Protein AF-A0A8H7SB96-F1 (afdb_monomer_lite)

pLDDT: mean 71.41, std 14.98, range [39.47, 93.25]

Sequence (191 aa):
MQREDISLKFHHYRFLCIKNSRTTTFTIEDHFNELLSMSGILVLQKRYDYQSLPINIFSPTLLQAMRSNVISKYRRDTFNFQISSRLKTIIQQYIDEEMEETRAKIELLTLSEEATEDERGVINAIVALLSYIYDCDMKPLSEAHLAASYIHLFVHGFLSSKMPAKVAHCSNIVVDENHDSNNRLDYKVDI

Foldseek 3Di:
DPPDPPVVLLVVLLVVLVVVVVVDPDFCVPCVLSLCSVVVCNLQDDDPDPPPDPCVRPNSVRSVVSNCVVVVVDDPPPFDPVLVVQLVVLVVCVVVVVDDLVRSLVSLCVSLVVDDLQVVLVSQLVNLCSVVPPVPVDDGDDPVCCCPNRVLSNVQSNVCSVPVPWGKDQDPDDDDDDPDDPDPPSIDTHD

Radius of gyration: 18.92 Å; chains: 1; bounding box: 49×42×48 Å

Secondary structure (DSSP, 8-state):
-----HHHHHHHHHHHHHHHHTTS---HHHHHHHHHHHTT-TTT---S--TTS-TTTS-HHHHHHHHHHHHHTS-SSSS-HHHHHHHHHHHHHHHTTSS-HHHHHHHHHHHHHSS-HHHHHHHHHHHHHHTTSSTTS-----HHHHIIIIIHHHHHHHHHTT-TTSEEE---S-----S--SS--S-EEE-

Organism: NCBI:txid1195481

Structure (mmCIF, N/CA/C/O backbone):
data_AF-A0A8H7SB96-F1
#
_entry.id   AF-A0A8H7SB96-F1
#
loop_
_atom_site.group_PDB
_atom_site.id
_atom_site.type_symbol
_atom_site.label_atom_id
_atom_site.label_alt_id
_atom_site.label_comp_id
_atom_site.label_asym_id
_atom_site.label_entity_id
_atom_site.label_seq_id
_atom_site.pdbx_PDB_ins_code
_atom_site.Cartn_x
_atom_site.Cartn_y
_atom_site.Cartn_z
_atom_site.occupancy
_atom_site.B_iso_or_equiv
_atom_site.auth_seq_id
_atom_site.auth_comp_id
_atom_site.auth_asym_id
_atom_site.auth_atom_id
_atom_site.pdbx_PDB_model_num
ATOM 1 N N . MET A 1 1 ? 30.418 -18.933 -12.462 1.00 39.47 1 MET A N 1
ATOM 2 C CA . MET A 1 1 ? 29.138 -18.219 -12.667 1.00 39.47 1 MET A CA 1
ATOM 3 C C . MET A 1 1 ? 29.393 -16.739 -12.457 1.00 39.47 1 MET A C 1
ATOM 5 O O . MET A 1 1 ? 29.755 -16.367 -11.348 1.00 39.47 1 MET A O 1
ATOM 9 N N . GLN A 1 2 ? 29.299 -15.915 -13.504 1.00 43.72 2 GLN A N 1
ATOM 10 C CA . GLN A 1 2 ? 29.330 -14.457 -13.341 1.00 43.72 2 GLN A CA 1
ATOM 11 C C . GLN A 1 2 ? 28.167 -14.053 -12.425 1.00 43.72 2 GLN A C 1
ATOM 13 O O . GLN A 1 2 ? 27.046 -14.520 -12.619 1.00 43.72 2 GLN A O 1
ATOM 18 N N . ARG A 1 3 ? 28.438 -13.241 -11.395 1.00 55.34 3 ARG A N 1
ATOM 19 C CA . ARG A 1 3 ? 27.382 -12.581 -10.617 1.00 55.34 3 ARG A CA 1
ATOM 20 C C . ARG A 1 3 ? 26.655 -11.651 -11.585 1.00 55.34 3 ARG A C 1
ATOM 22 O O . ARG A 1 3 ? 27.196 -10.603 -11.917 1.00 55.34 3 ARG A O 1
ATOM 29 N N . GLU A 1 4 ? 25.478 -12.042 -12.068 1.00 63.69 4 GLU A N 1
ATOM 30 C CA . GLU A 1 4 ? 24.580 -11.079 -12.703 1.00 63.69 4 GLU A CA 1
ATOM 31 C C . GLU A 1 4 ? 24.294 -9.976 -11.678 1.00 63.69 4 GLU A C 1
ATOM 33 O O . GLU A 1 4 ? 23.826 -10.255 -10.570 1.00 63.69 4 GLU A O 1
ATOM 38 N N . ASP A 1 5 ? 24.600 -8.727 -12.032 1.00 73.50 5 ASP A N 1
ATOM 39 C CA . ASP A 1 5 ? 24.184 -7.580 -11.238 1.00 73.50 5 ASP A CA 1
ATOM 40 C C . ASP A 1 5 ? 22.677 -7.379 -11.429 1.00 73.50 5 ASP A C 1
ATOM 42 O O . ASP A 1 5 ? 22.189 -6.746 -12.367 1.00 73.50 5 ASP A O 1
ATOM 46 N N . ILE A 1 6 ? 21.937 -7.998 -10.518 1.00 72.69 6 ILE A N 1
ATOM 47 C CA . ILE A 1 6 ? 20.483 -7.957 -10.425 1.00 72.69 6 ILE A CA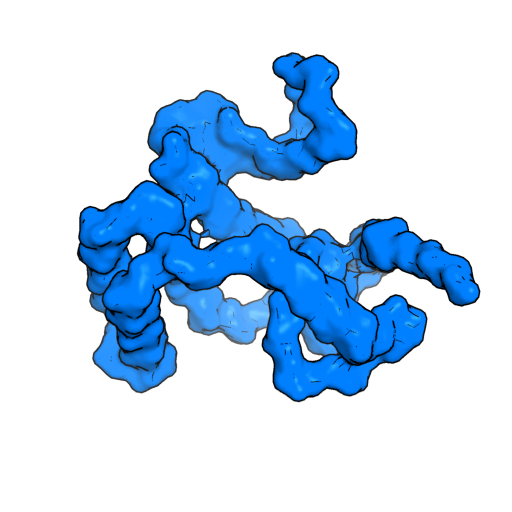 1
ATOM 48 C C . ILE A 1 6 ? 19.959 -6.517 -10.336 1.00 72.69 6 ILE A C 1
ATOM 50 O O . ILE A 1 6 ? 18.919 -6.210 -10.923 1.00 72.69 6 ILE A O 1
ATOM 54 N N . SER A 1 7 ? 20.679 -5.640 -9.630 1.00 74.56 7 SER A N 1
ATOM 55 C CA . SER A 1 7 ? 20.297 -4.237 -9.477 1.00 74.56 7 SER A CA 1
ATOM 56 C C . SER A 1 7 ? 20.382 -3.527 -10.823 1.00 74.56 7 SER A C 1
ATOM 58 O O . SER A 1 7 ? 19.412 -2.920 -11.279 1.00 74.56 7 SER A O 1
ATOM 60 N N . LEU A 1 8 ? 21.507 -3.699 -11.522 1.00 78.69 8 LEU A N 1
ATOM 61 C CA . LEU A 1 8 ? 21.713 -3.142 -12.856 1.00 78.69 8 LEU A CA 1
ATOM 62 C C . LEU A 1 8 ? 20.655 -3.640 -13.852 1.00 78.69 8 LEU A C 1
ATOM 64 O O . LEU A 1 8 ? 20.100 -2.846 -14.610 1.00 78.69 8 LEU A O 1
ATOM 68 N N . LYS A 1 9 ? 20.323 -4.937 -13.814 1.00 76.50 9 LYS A N 1
ATOM 69 C CA . LYS A 1 9 ? 19.291 -5.549 -14.667 1.00 76.50 9 LYS A CA 1
ATOM 70 C C . LYS A 1 9 ? 17.906 -4.942 -14.414 1.00 76.50 9 LYS A C 1
ATOM 72 O O . LYS A 1 9 ? 17.198 -4.618 -15.366 1.00 76.50 9 LYS A O 1
ATOM 77 N N . PHE A 1 10 ? 17.542 -4.729 -13.148 1.00 79.81 10 PHE A N 1
ATOM 78 C CA . PHE A 1 10 ? 16.295 -4.056 -12.771 1.00 79.81 10 PHE A CA 1
ATOM 79 C C . PHE A 1 10 ? 16.251 -2.601 -13.228 1.00 79.81 10 PHE A C 1
ATOM 81 O O . PHE A 1 10 ? 15.280 -2.193 -13.865 1.00 79.81 10 PHE A O 1
ATOM 88 N N . HIS A 1 11 ? 17.304 -1.827 -12.970 1.00 81.81 11 HIS A N 1
ATOM 89 C CA . HIS A 1 11 ? 17.356 -0.426 -13.381 1.00 81.81 11 HIS A CA 1
ATOM 90 C C . HIS A 1 11 ? 17.343 -0.262 -14.903 1.00 81.81 11 HIS A C 1
ATOM 92 O O . HIS A 1 11 ? 16.682 0.645 -15.408 1.00 81.81 11 HIS A O 1
ATOM 98 N N . HIS A 1 12 ? 18.002 -1.162 -15.635 1.00 83.38 12 HIS A N 1
ATOM 99 C CA . HIS A 1 12 ? 17.959 -1.180 -17.092 1.00 83.38 12 HIS A CA 1
ATOM 100 C C . HIS A 1 12 ? 16.547 -1.468 -17.614 1.00 83.38 12 HIS A C 1
ATOM 102 O O . HIS A 1 12 ? 16.040 -0.730 -18.457 1.00 83.38 12 HIS A O 1
ATOM 108 N N . TYR A 1 13 ? 15.877 -2.490 -17.072 1.00 83.31 13 TYR A N 1
ATOM 109 C CA . TYR A 1 13 ? 14.502 -2.806 -17.455 1.00 83.31 13 TYR A CA 1
ATOM 110 C C . TYR A 1 13 ? 13.535 -1.658 -17.139 1.00 83.31 13 TYR A C 1
ATOM 112 O O . TYR A 1 13 ? 12.768 -1.238 -18.005 1.00 83.31 13 TYR A O 1
ATOM 120 N N . ARG A 1 14 ? 13.635 -1.075 -15.939 1.00 84.62 14 ARG A N 1
ATOM 121 C CA . ARG A 1 14 ? 12.841 0.093 -15.541 1.00 84.62 14 ARG A CA 1
ATOM 122 C C . ARG A 1 14 ? 13.047 1.266 -16.499 1.00 84.62 14 ARG A C 1
ATOM 124 O O . ARG A 1 14 ? 12.079 1.892 -16.916 1.00 84.62 14 ARG A O 1
ATOM 131 N N . PHE A 1 15 ? 14.294 1.549 -16.876 1.00 84.75 15 PHE A N 1
ATOM 132 C CA . PHE A 1 15 ? 14.613 2.609 -17.832 1.00 84.75 15 PHE A CA 1
ATOM 133 C C . PHE A 1 15 ? 13.965 2.370 -19.203 1.00 84.75 15 PHE A C 1
ATOM 135 O O . PHE A 1 15 ? 13.411 3.302 -19.786 1.00 84.75 15 PHE A O 1
ATOM 142 N N . LEU A 1 16 ? 13.989 1.130 -19.705 1.00 85.62 16 LEU A N 1
ATOM 143 C CA . LEU A 1 16 ? 13.322 0.772 -20.960 1.00 85.62 16 LEU A CA 1
ATOM 144 C C . LEU A 1 16 ? 11.805 0.978 -20.875 1.00 85.62 16 LEU A C 1
ATOM 146 O O . LEU A 1 16 ? 11.229 1.557 -21.793 1.00 85.62 16 LEU A O 1
ATOM 150 N N . CYS A 1 17 ? 11.176 0.586 -19.764 1.00 83.50 17 CYS A N 1
ATOM 151 C CA . CYS A 1 17 ? 9.742 0.795 -19.545 1.00 83.50 17 CYS A CA 1
ATOM 152 C C . CYS A 1 17 ? 9.380 2.290 -19.578 1.00 83.50 17 CYS A C 1
ATOM 154 O O . CYS A 1 17 ? 8.484 2.677 -20.322 1.00 83.50 17 CYS A O 1
ATOM 156 N N . ILE A 1 18 ? 10.138 3.134 -18.863 1.00 82.19 18 ILE A N 1
ATOM 157 C CA . ILE A 1 18 ? 9.948 4.600 -18.841 1.00 82.19 18 ILE A CA 1
ATOM 158 C C . ILE A 1 18 ? 10.160 5.217 -20.227 1.00 82.19 18 ILE A C 1
ATOM 160 O O . ILE A 1 18 ? 9.510 6.191 -20.601 1.00 82.19 18 ILE A O 1
ATOM 164 N N . LYS A 1 19 ? 11.111 4.697 -21.005 1.00 84.94 19 LYS A N 1
ATOM 165 C CA . LYS A 1 19 ? 11.342 5.188 -22.364 1.00 84.94 19 LYS A CA 1
ATOM 166 C C . LYS A 1 19 ? 10.170 4.828 -23.280 1.00 84.94 19 LYS A C 1
ATOM 168 O O . LYS A 1 19 ? 9.730 5.683 -24.043 1.00 84.94 19 LYS A O 1
ATOM 173 N N . ASN A 1 20 ? 9.672 3.598 -23.185 1.00 84.19 20 ASN A N 1
ATOM 174 C CA . ASN A 1 20 ? 8.585 3.094 -24.021 1.00 84.19 20 ASN A CA 1
ATOM 175 C C . ASN A 1 20 ? 7.233 3.731 -23.671 1.00 84.19 20 ASN A C 1
ATOM 177 O O . ASN A 1 20 ? 6.446 3.991 -24.577 1.00 84.19 20 ASN A O 1
ATOM 181 N N . SER A 1 21 ? 6.982 4.064 -22.400 1.00 82.06 21 SER A N 1
ATOM 182 C CA . SER A 1 21 ? 5.739 4.733 -21.980 1.00 82.06 21 SER A CA 1
ATOM 183 C C . SER A 1 21 ? 5.564 6.129 -22.592 1.00 82.06 21 SER A C 1
ATOM 185 O O . SER A 1 21 ? 4.451 6.638 -22.686 1.00 82.06 21 SER A O 1
ATOM 187 N N . ARG A 1 22 ? 6.652 6.754 -23.064 1.00 82.69 22 ARG A N 1
ATOM 188 C CA . ARG A 1 22 ? 6.611 8.053 -23.760 1.00 82.69 22 ARG A CA 1
ATOM 189 C C . ARG A 1 22 ? 6.091 7.958 -25.190 1.00 82.69 22 ARG A C 1
ATOM 191 O O . ARG A 1 22 ? 5.678 8.970 -25.746 1.00 82.69 22 ARG A O 1
ATOM 198 N N . THR A 1 23 ? 6.172 6.781 -25.802 1.00 81.75 23 THR A N 1
ATOM 199 C CA . THR A 1 23 ? 5.799 6.556 -27.208 1.00 81.75 23 THR A CA 1
ATOM 200 C C . THR A 1 23 ? 4.612 5.617 -27.363 1.00 81.75 23 THR A C 1
ATOM 202 O O . THR A 1 23 ? 3.989 5.602 -28.420 1.00 81.75 23 THR 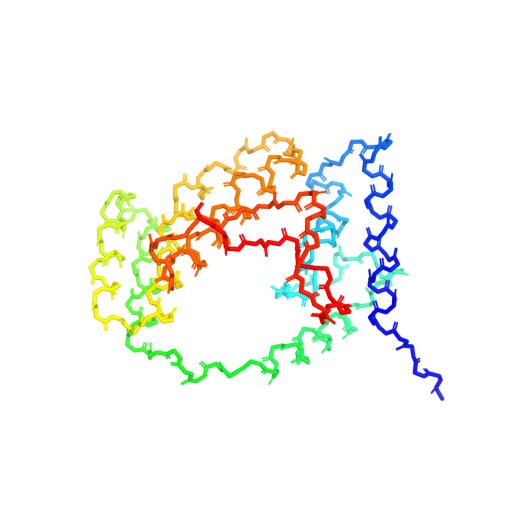A O 1
ATOM 205 N N . THR A 1 24 ? 4.298 4.846 -26.324 1.00 79.94 24 THR A N 1
ATOM 206 C CA . THR A 1 24 ? 3.265 3.815 -26.332 1.00 79.94 24 THR A CA 1
ATOM 207 C C . THR A 1 24 ? 2.347 4.011 -25.135 1.00 79.94 24 THR A C 1
ATOM 209 O O . THR A 1 24 ? 2.811 4.181 -24.009 1.00 79.94 24 THR A O 1
ATOM 212 N N . THR A 1 25 ? 1.037 3.961 -25.365 1.00 82.06 25 THR A N 1
ATOM 213 C CA . THR A 1 25 ? 0.052 3.976 -24.282 1.00 82.06 25 THR A CA 1
ATOM 214 C C . THR A 1 25 ? 0.109 2.658 -23.521 1.00 82.06 25 THR A C 1
ATOM 216 O O . THR A 1 25 ? -0.073 1.596 -24.111 1.00 82.06 25 THR A O 1
ATOM 219 N N . PHE A 1 26 ? 0.356 2.724 -22.214 1.00 78.06 26 PHE A N 1
ATOM 220 C CA . PHE A 1 26 ? 0.339 1.545 -21.354 1.00 78.06 26 PHE A CA 1
ATOM 221 C C . PHE A 1 26 ? -1.059 1.343 -20.772 1.00 78.06 26 PHE A C 1
ATOM 223 O O . PHE A 1 26 ? -1.670 2.271 -20.244 1.00 78.06 26 PHE A O 1
ATOM 230 N N . THR A 1 27 ? -1.542 0.112 -20.860 1.00 74.12 27 THR A N 1
ATOM 231 C CA . THR A 1 27 ? -2.774 -0.379 -20.236 1.00 74.12 27 THR A CA 1
ATOM 232 C C . THR A 1 27 ? -2.402 -1.355 -19.123 1.00 74.12 27 THR A C 1
ATOM 234 O O . THR A 1 27 ? -1.356 -2.005 -19.181 1.00 74.12 27 THR A O 1
ATOM 237 N N . ILE A 1 28 ? -3.244 -1.466 -18.094 1.00 70.06 28 ILE A N 1
ATOM 238 C CA . ILE A 1 28 ? -3.023 -2.433 -17.006 1.00 70.06 28 ILE A CA 1
ATOM 239 C C . ILE A 1 28 ? -3.032 -3.866 -17.553 1.00 70.06 28 ILE A C 1
ATOM 241 O O . ILE A 1 28 ? -2.223 -4.678 -17.120 1.00 70.06 28 ILE A O 1
ATOM 245 N N . GLU A 1 29 ? -3.901 -4.152 -18.522 1.00 69.62 29 GLU A N 1
ATOM 246 C CA . GLU A 1 29 ? -4.079 -5.477 -19.126 1.00 69.62 29 GLU A CA 1
ATOM 247 C C . GLU A 1 29 ? -2.829 -5.946 -19.881 1.00 69.62 29 GLU A C 1
ATOM 249 O O . GLU A 1 29 ? -2.371 -7.069 -19.673 1.00 69.62 29 GLU A O 1
ATOM 254 N N . ASP A 1 30 ? -2.232 -5.069 -20.693 1.00 71.06 30 ASP A N 1
ATOM 255 C CA . ASP A 1 30 ? -1.150 -5.462 -21.601 1.00 71.06 30 ASP A CA 1
ATOM 256 C C . ASP A 1 30 ? 0.251 -5.140 -21.057 1.00 71.06 30 ASP A C 1
ATOM 258 O O . ASP A 1 30 ? 1.229 -5.750 -21.482 1.00 71.06 30 ASP A O 1
ATOM 262 N N . HIS A 1 31 ? 0.369 -4.188 -20.122 1.00 76.50 31 HIS A N 1
ATOM 263 C CA . HIS A 1 31 ? 1.656 -3.627 -19.675 1.00 76.50 31 HIS A CA 1
ATOM 264 C C . HIS A 1 31 ? 1.825 -3.646 -18.150 1.00 76.50 31 HIS A C 1
ATOM 266 O O . HIS A 1 31 ? 2.528 -2.816 -17.564 1.00 76.50 31 HIS A O 1
ATOM 272 N N . PHE A 1 32 ? 1.161 -4.585 -17.469 1.00 76.19 32 PHE A N 1
ATOM 273 C CA . PHE A 1 32 ? 1.163 -4.668 -16.009 1.00 76.19 32 PHE A CA 1
ATOM 274 C C . PHE A 1 32 ? 2.576 -4.680 -15.404 1.00 76.19 32 PHE A C 1
ATOM 276 O O . PHE A 1 32 ? 2.846 -4.019 -14.404 1.00 76.19 32 PHE A O 1
ATOM 283 N N . ASN A 1 33 ? 3.511 -5.423 -15.998 1.00 76.69 33 ASN A N 1
ATOM 284 C CA . ASN A 1 33 ? 4.842 -5.619 -15.419 1.00 76.69 33 ASN A CA 1
ATOM 285 C C . ASN A 1 33 ? 5.758 -4.419 -15.646 1.00 76.69 33 ASN A C 1
ATOM 287 O O . ASN A 1 33 ? 6.590 -4.096 -14.797 1.00 76.69 33 ASN A O 1
ATOM 291 N N . GLU A 1 34 ? 5.592 -3.754 -16.779 1.00 80.62 34 GLU A N 1
ATOM 292 C CA . GLU A 1 34 ? 6.219 -2.494 -17.128 1.00 80.62 34 GLU A CA 1
ATOM 293 C C . GLU A 1 34 ? 5.760 -1.411 -16.152 1.00 80.62 34 GLU A C 1
ATOM 295 O O . GLU A 1 34 ? 6.600 -0.752 -15.540 1.00 80.62 34 GLU A O 1
ATOM 300 N N . LEU A 1 35 ? 4.448 -1.303 -15.910 1.00 78.44 35 LEU A N 1
ATOM 301 C CA . LEU A 1 35 ? 3.870 -0.389 -14.919 1.00 78.44 35 LEU A CA 1
ATOM 302 C C . LEU A 1 35 ? 4.466 -0.627 -13.523 1.00 78.44 35 LEU A C 1
ATOM 304 O O . LEU A 1 35 ? 4.980 0.298 -12.895 1.00 78.44 35 LEU A O 1
ATOM 308 N N . LEU A 1 36 ? 4.517 -1.881 -13.069 1.00 77.25 36 LEU A N 1
ATOM 309 C CA . LEU A 1 36 ? 5.102 -2.232 -11.770 1.00 77.25 36 LEU A CA 1
ATOM 310 C C . LEU A 1 36 ? 6.607 -1.970 -11.677 1.00 77.25 36 LEU A C 1
ATOM 312 O O . LEU A 1 36 ? 7.118 -1.647 -10.598 1.00 77.25 36 LEU A O 1
ATOM 316 N N . SER A 1 37 ? 7.332 -2.138 -12.785 1.00 80.62 37 SER A N 1
ATOM 317 C CA . SER A 1 37 ? 8.757 -1.824 -12.856 1.00 80.62 37 SER A CA 1
ATOM 318 C C . SER A 1 37 ? 8.995 -0.324 -12.737 1.00 80.62 37 SER A C 1
ATOM 320 O O . SER A 1 37 ? 9.862 0.088 -11.962 1.00 80.62 37 SER A O 1
ATOM 322 N N . MET A 1 38 ? 8.202 0.491 -13.438 1.00 80.88 38 MET A N 1
ATOM 323 C CA . MET A 1 38 ? 8.273 1.952 -13.362 1.00 80.88 38 MET A CA 1
ATOM 324 C C . MET A 1 38 ? 7.997 2.451 -11.942 1.00 80.88 38 MET A C 1
ATOM 326 O O . MET A 1 38 ? 8.797 3.233 -11.415 1.00 80.88 38 MET A O 1
ATOM 330 N N . SER A 1 39 ? 6.971 1.898 -11.284 1.00 72.56 39 SER A N 1
ATOM 331 C CA . SER A 1 39 ? 6.610 2.185 -9.888 1.00 72.56 39 SER A CA 1
ATOM 332 C C . SER A 1 39 ? 7.595 1.636 -8.846 1.00 72.56 39 SER A C 1
ATOM 334 O O . SER A 1 39 ? 7.419 1.875 -7.657 1.00 72.56 39 SER A O 1
ATOM 336 N N . GLY A 1 40 ? 8.623 0.878 -9.245 1.00 74.81 40 GLY A N 1
ATOM 337 C CA . GLY A 1 40 ? 9.646 0.363 -8.327 1.00 74.81 40 GLY A CA 1
ATOM 338 C C . GLY A 1 40 ? 9.200 -0.809 -7.441 1.00 74.81 40 GLY A C 1
ATOM 339 O O . GLY A 1 40 ? 9.990 -1.299 -6.636 1.00 74.81 40 GLY A O 1
ATOM 340 N N . ILE A 1 41 ? 7.967 -1.300 -7.595 1.00 75.56 41 ILE A N 1
ATOM 341 C CA . ILE A 1 41 ? 7.376 -2.321 -6.714 1.00 75.56 41 ILE A CA 1
ATOM 342 C C . ILE A 1 41 ? 7.358 -3.729 -7.318 1.00 75.56 41 ILE A C 1
ATOM 344 O O . ILE A 1 41 ? 6.939 -4.669 -6.644 1.00 75.56 41 ILE A O 1
ATOM 348 N N . LEU A 1 42 ? 7.848 -3.907 -8.551 1.00 77.44 42 LEU A N 1
ATOM 349 C CA . LEU A 1 42 ? 7.908 -5.210 -9.233 1.00 77.44 42 LEU A CA 1
ATOM 350 C C . LEU A 1 42 ? 8.504 -6.321 -8.350 1.00 77.44 42 LEU A C 1
ATOM 352 O O . LEU A 1 42 ? 7.963 -7.420 -8.283 1.00 77.44 42 LEU A O 1
ATOM 356 N N . VAL A 1 43 ? 9.593 -6.023 -7.634 1.00 73.38 43 VAL A N 1
ATOM 357 C CA . VAL A 1 43 ? 10.317 -6.987 -6.783 1.00 73.38 43 VAL A CA 1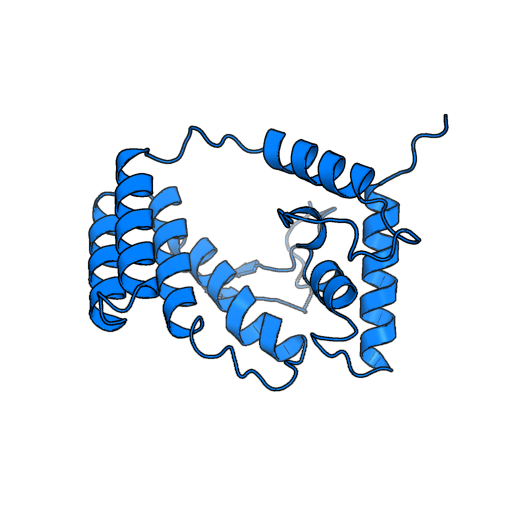
ATOM 358 C C . VAL A 1 43 ? 9.623 -7.224 -5.431 1.00 73.38 43 VAL A C 1
ATOM 360 O O . VAL A 1 43 ? 9.888 -8.217 -4.754 1.00 73.38 43 VAL A O 1
ATOM 363 N N . LEU A 1 44 ? 8.717 -6.336 -5.018 1.00 70.50 44 LEU A N 1
ATOM 364 C CA . LEU A 1 44 ? 8.004 -6.435 -3.739 1.00 70.50 44 LEU A CA 1
ATOM 365 C C . LEU A 1 44 ? 6.733 -7.288 -3.834 1.00 70.50 44 LEU A C 1
ATOM 367 O O . LEU A 1 44 ? 6.244 -7.789 -2.814 1.00 70.50 44 LEU A O 1
ATOM 371 N N . GLN A 1 45 ? 6.214 -7.502 -5.044 1.00 70.00 45 GLN A N 1
ATOM 372 C CA . GLN A 1 45 ? 4.970 -8.231 -5.248 1.00 70.00 45 GLN A CA 1
ATOM 373 C C . GLN A 1 45 ? 5.064 -9.690 -4.802 1.00 70.00 45 GLN A C 1
ATOM 375 O O . GLN A 1 45 ? 5.900 -10.457 -5.272 1.00 70.00 45 GLN A O 1
ATOM 380 N N . LYS A 1 46 ? 4.150 -10.103 -3.918 1.00 68.19 46 LYS A N 1
ATOM 381 C CA . LYS A 1 46 ? 3.930 -11.515 -3.594 1.00 68.19 46 LYS A CA 1
ATOM 382 C C . LYS A 1 46 ? 2.855 -12.060 -4.533 1.00 68.19 46 LYS A C 1
ATOM 384 O O . LYS A 1 46 ? 1.676 -11.859 -4.267 1.00 68.19 46 LYS A O 1
ATOM 389 N N . ARG A 1 47 ? 3.244 -12.748 -5.607 1.00 65.94 47 ARG A N 1
ATOM 390 C CA . ARG A 1 47 ? 2.282 -13.441 -6.477 1.00 65.94 47 ARG A CA 1
ATOM 391 C C . ARG A 1 47 ? 2.107 -14.898 -6.063 1.00 65.94 47 ARG A C 1
ATOM 393 O O . ARG A 1 47 ? 3.050 -15.520 -5.573 1.00 65.94 47 ARG A O 1
ATOM 400 N N . TYR A 1 48 ? 0.887 -15.403 -6.241 1.00 52.84 48 TYR A N 1
ATOM 401 C CA . TYR A 1 48 ? 0.576 -16.830 -6.119 1.00 52.84 48 TYR A CA 1
ATOM 402 C C . TYR A 1 48 ? 1.120 -17.617 -7.315 1.00 52.84 48 TYR A C 1
ATOM 404 O O . TYR A 1 48 ? 1.529 -18.762 -7.152 1.00 52.84 48 TYR A O 1
ATOM 412 N N . ASP A 1 49 ? 1.199 -16.964 -8.478 1.00 55.66 49 ASP A N 1
ATOM 413 C CA . ASP A 1 49 ? 1.751 -17.531 -9.696 1.00 55.66 49 ASP A CA 1
ATOM 414 C C . ASP A 1 49 ? 2.658 -16.513 -10.404 1.00 55.66 49 ASP A C 1
ATOM 416 O O . ASP A 1 49 ? 2.223 -15.454 -10.855 1.00 55.66 49 ASP A O 1
ATOM 420 N N . TYR A 1 50 ? 3.953 -16.813 -10.449 1.00 58.22 50 TYR A N 1
ATOM 421 C CA . TYR A 1 50 ? 4.942 -16.002 -11.161 1.00 58.22 50 TYR A CA 1
ATOM 422 C C . TYR A 1 50 ? 5.062 -16.411 -12.642 1.00 58.22 50 TYR A C 1
ATOM 424 O O . TYR A 1 50 ? 5.797 -15.758 -13.378 1.00 58.22 50 TYR A O 1
ATOM 432 N N . GLN A 1 51 ? 4.364 -17.464 -13.091 1.00 53.91 51 GLN A N 1
ATOM 433 C CA . GLN A 1 51 ? 4.387 -17.948 -14.481 1.00 53.91 51 GLN A CA 1
ATOM 434 C C . GLN A 1 51 ? 3.761 -16.946 -15.464 1.00 53.91 51 GLN A C 1
ATOM 436 O O . GLN A 1 51 ? 4.071 -16.982 -16.649 1.00 53.91 51 GLN A O 1
ATOM 441 N N . SER A 1 52 ? 2.935 -16.009 -14.982 1.00 55.03 52 SER A N 1
ATOM 442 C CA . SER A 1 52 ? 2.294 -14.966 -15.797 1.00 55.03 52 SER A CA 1
ATOM 443 C C . SER A 1 52 ? 3.237 -13.816 -16.194 1.00 55.03 52 SER A C 1
ATOM 445 O O . SER A 1 52 ? 2.783 -12.764 -16.646 1.00 55.03 52 SER A O 1
ATOM 447 N N . LEU A 1 53 ? 4.534 -13.940 -15.914 1.00 58.78 53 LEU A N 1
ATOM 448 C CA . LEU A 1 53 ? 5.525 -12.897 -16.148 1.00 58.78 53 LEU A CA 1
ATOM 449 C C . LEU A 1 53 ? 6.343 -13.229 -17.394 1.00 58.78 53 LEU A C 1
ATOM 451 O O . LEU A 1 53 ? 6.633 -14.404 -17.625 1.00 58.78 53 LEU A O 1
ATOM 455 N N . PRO A 1 54 ? 6.773 -12.225 -18.178 1.00 57.38 54 PRO A N 1
ATOM 456 C CA . PRO A 1 54 ? 7.687 -12.458 -19.281 1.00 57.38 54 PRO A CA 1
ATOM 457 C C . PRO A 1 54 ? 9.008 -13.012 -18.728 1.00 57.38 54 PRO A C 1
ATOM 459 O O . PRO A 1 54 ? 9.874 -12.278 -18.245 1.00 57.38 54 PRO A O 1
ATOM 462 N N . ILE A 1 55 ? 9.145 -14.340 -18.821 1.00 60.78 55 ILE A N 1
ATOM 463 C CA . ILE A 1 55 ? 10.289 -15.157 -18.371 1.00 60.78 55 ILE A CA 1
ATOM 464 C C . ILE A 1 55 ? 11.607 -14.603 -18.932 1.00 60.78 55 ILE A C 1
ATOM 466 O O . ILE A 1 55 ? 12.665 -14.712 -18.315 1.00 60.78 55 ILE A O 1
ATOM 470 N N . ASN A 1 56 ? 11.504 -13.952 -20.089 1.00 63.59 56 ASN A N 1
ATOM 471 C CA . ASN A 1 56 ? 12.562 -13.326 -20.867 1.00 63.59 56 ASN A CA 1
ATOM 472 C C . ASN A 1 56 ? 13.320 -12.234 -20.088 1.00 63.59 56 ASN A C 1
ATOM 474 O O . ASN A 1 56 ? 14.460 -11.930 -20.431 1.00 63.59 56 ASN A O 1
ATOM 478 N N . ILE A 1 57 ? 12.699 -11.628 -19.069 1.00 66.44 57 ILE A N 1
ATOM 479 C CA . ILE A 1 57 ? 13.241 -10.456 -18.363 1.00 66.44 57 ILE A CA 1
ATOM 480 C C . ILE A 1 57 ? 13.695 -10.842 -16.957 1.00 66.44 57 ILE A C 1
ATOM 482 O O . ILE A 1 57 ? 14.877 -10.730 -16.621 1.00 66.44 57 ILE A O 1
ATOM 486 N N . PHE A 1 58 ? 12.770 -11.367 -16.153 1.00 71.50 58 PHE A N 1
ATOM 487 C CA . PHE A 1 58 ? 13.074 -11.957 -14.857 1.00 71.50 58 PHE A CA 1
ATOM 488 C C . PHE A 1 58 ? 12.402 -13.316 -14.754 1.00 71.50 58 PHE A C 1
ATOM 490 O O . PHE A 1 58 ? 11.185 -13.425 -14.897 1.00 71.50 58 PHE A O 1
ATOM 497 N N . SER A 1 59 ? 13.186 -14.354 -14.463 1.00 75.19 59 SER A N 1
ATOM 498 C CA . SER A 1 59 ? 12.594 -15.660 -14.208 1.00 75.19 59 SER A CA 1
ATOM 499 C C . SER A 1 59 ? 11.751 -15.618 -12.922 1.00 75.19 59 SER A C 1
ATOM 501 O O . SER A 1 59 ? 12.113 -14.916 -11.967 1.00 75.19 59 SER A O 1
ATOM 503 N N . PRO A 1 60 ? 10.661 -16.401 -12.855 1.00 75.00 60 PRO A N 1
ATOM 504 C CA . PRO A 1 60 ? 9.854 -16.576 -11.647 1.00 75.00 60 PRO A CA 1
ATOM 505 C C . PRO A 1 60 ? 10.691 -16.814 -10.381 1.00 75.00 60 PRO A C 1
ATOM 507 O O . PRO A 1 60 ? 10.524 -16.145 -9.359 1.00 75.00 60 PRO A O 1
ATOM 510 N N . THR A 1 61 ? 11.665 -17.720 -10.486 1.00 77.62 61 THR A N 1
ATOM 511 C CA . THR A 1 61 ? 12.578 -18.099 -9.404 1.00 77.62 61 THR A CA 1
ATOM 512 C C . THR A 1 61 ? 13.441 -16.927 -8.945 1.00 77.62 61 THR A C 1
ATOM 514 O O . THR A 1 61 ? 13.671 -16.747 -7.749 1.00 77.62 61 THR A O 1
ATOM 517 N N . LEU A 1 62 ? 13.906 -16.105 -9.889 1.00 78.12 62 LEU A N 1
ATOM 518 C CA . LEU A 1 62 ? 14.726 -14.942 -9.589 1.00 78.12 62 LEU A CA 1
ATOM 519 C C . LEU A 1 62 ? 13.910 -13.869 -8.856 1.00 78.12 62 LEU A C 1
ATOM 521 O O . LEU A 1 62 ? 14.379 -13.361 -7.842 1.00 78.12 62 LEU A O 1
ATOM 525 N N . LEU A 1 63 ? 12.683 -13.570 -9.291 1.00 77.38 63 LEU A N 1
ATOM 526 C CA . LEU A 1 63 ? 11.815 -12.606 -8.599 1.00 77.38 63 LEU A CA 1
ATOM 527 C C . LEU A 1 63 ? 11.471 -13.056 -7.180 1.00 77.38 63 LEU A C 1
ATOM 529 O O . LEU A 1 63 ? 11.542 -12.259 -6.244 1.00 77.38 63 LEU A O 1
ATOM 533 N N . GLN A 1 64 ? 11.178 -14.343 -6.992 1.00 79.19 64 GLN A N 1
ATOM 534 C CA . GLN A 1 64 ? 10.933 -14.904 -5.667 1.00 79.19 64 GLN A CA 1
ATOM 535 C C . GLN A 1 64 ? 12.163 -14.783 -4.752 1.00 79.19 64 GLN A C 1
ATOM 537 O O . GLN A 1 64 ? 12.028 -14.430 -3.574 1.00 79.19 64 GLN A O 1
ATOM 542 N N . ALA A 1 65 ? 13.362 -15.042 -5.283 1.00 79.56 65 ALA A N 1
ATOM 543 C CA . ALA A 1 65 ? 14.615 -14.891 -4.549 1.00 79.56 65 ALA A CA 1
ATOM 544 C C . ALA A 1 65 ? 14.904 -13.420 -4.210 1.00 79.56 65 ALA A C 1
ATOM 546 O O . ALA A 1 65 ? 15.240 -13.115 -3.065 1.00 79.56 65 ALA A O 1
ATOM 547 N N . MET A 1 66 ? 14.711 -12.501 -5.163 1.00 77.81 66 MET A N 1
ATOM 548 C CA . MET A 1 66 ? 14.883 -11.063 -4.941 1.00 77.81 66 MET A CA 1
ATOM 549 C C . MET A 1 66 ? 13.920 -10.550 -3.872 1.00 77.81 66 MET A C 1
ATOM 551 O O . MET A 1 66 ? 14.353 -9.903 -2.920 1.00 77.81 66 MET A O 1
ATOM 555 N N . ARG A 1 67 ? 12.634 -10.904 -3.963 1.00 80.00 67 ARG A N 1
ATOM 556 C CA . ARG A 1 67 ? 11.641 -10.568 -2.942 1.00 80.00 67 ARG A CA 1
ATOM 557 C C . ARG A 1 67 ? 12.050 -11.111 -1.580 1.00 80.00 67 ARG A C 1
ATOM 559 O O . ARG A 1 67 ? 11.997 -10.390 -0.591 1.00 80.00 67 ARG A O 1
ATOM 566 N N . SER A 1 68 ? 12.448 -12.380 -1.505 1.00 79.50 68 SER A N 1
ATOM 567 C CA . SER A 1 68 ? 12.857 -12.993 -0.237 1.00 79.50 68 SER A CA 1
ATOM 568 C C . SER A 1 68 ? 14.063 -12.274 0.361 1.00 79.50 68 SER A C 1
ATOM 570 O O . SER A 1 68 ? 14.054 -11.985 1.553 1.00 79.50 68 SER A O 1
ATOM 572 N N . ASN A 1 69 ? 15.045 -11.898 -0.466 1.00 80.62 69 ASN A N 1
ATOM 573 C CA . ASN A 1 69 ? 16.193 -11.105 -0.037 1.00 80.62 69 ASN A CA 1
ATOM 574 C C . ASN A 1 69 ? 15.769 -9.727 0.488 1.00 80.62 69 ASN A C 1
ATOM 576 O O . ASN A 1 69 ? 16.128 -9.375 1.609 1.00 80.62 69 ASN A O 1
ATOM 580 N N . VAL A 1 70 ? 14.973 -8.975 -0.278 1.00 77.31 70 VAL A N 1
ATOM 581 C CA . VAL A 1 70 ? 14.486 -7.646 0.119 1.00 77.31 70 VAL A CA 1
ATOM 582 C C . VAL A 1 70 ? 13.698 -7.734 1.418 1.00 77.31 70 VAL A C 1
ATOM 584 O O . VAL A 1 70 ? 14.025 -7.041 2.371 1.00 77.31 70 VAL A O 1
ATOM 587 N N . ILE A 1 71 ? 12.729 -8.643 1.513 1.00 79.31 71 ILE A N 1
ATOM 588 C CA . ILE A 1 71 ? 11.909 -8.775 2.716 1.00 79.31 71 ILE A CA 1
ATOM 589 C C . ILE A 1 71 ? 12.725 -9.283 3.915 1.00 79.31 71 ILE A C 1
ATOM 591 O O . ILE A 1 71 ? 12.440 -8.877 5.034 1.00 79.31 71 ILE A O 1
ATOM 595 N N . SER A 1 72 ? 13.742 -10.131 3.715 1.00 80.06 72 SER A N 1
ATOM 596 C CA . SER A 1 72 ? 14.614 -10.599 4.809 1.00 80.06 72 SER A CA 1
ATOM 597 C C . SER A 1 72 ? 15.435 -9.480 5.455 1.00 80.06 72 SER A C 1
ATOM 599 O O . SER A 1 72 ? 15.817 -9.601 6.615 1.00 80.06 72 SER A O 1
ATOM 601 N N . LYS A 1 73 ? 15.675 -8.376 4.731 1.00 78.75 73 LYS A N 1
ATOM 602 C CA . LYS A 1 73 ? 16.351 -7.182 5.262 1.00 78.75 73 LYS A CA 1
ATOM 603 C C . LYS A 1 73 ? 15.459 -6.357 6.192 1.00 78.75 73 LYS A C 1
ATOM 605 O O . LYS A 1 73 ? 15.984 -5.558 6.960 1.00 78.75 73 LYS A O 1
ATOM 610 N N . TYR A 1 74 ? 14.140 -6.549 6.141 1.00 72.06 74 TYR A N 1
ATOM 611 C CA . TYR A 1 74 ? 13.190 -5.856 7.006 1.00 72.06 74 TYR A CA 1
ATOM 612 C C . TYR A 1 74 ? 12.757 -6.762 8.159 1.00 72.06 74 TYR A C 1
ATOM 614 O O . TYR A 1 74 ? 12.294 -7.888 7.958 1.00 72.06 74 TYR A O 1
ATOM 622 N N . ARG A 1 75 ? 12.883 -6.252 9.386 1.00 66.12 75 ARG A N 1
ATOM 623 C CA . ARG A 1 75 ? 12.359 -6.902 10.589 1.00 66.12 75 ARG A CA 1
ATOM 624 C C . ARG A 1 75 ? 10.835 -6.828 10.572 1.00 66.12 75 ARG A C 1
ATOM 626 O O . ARG A 1 75 ? 10.274 -5.743 10.473 1.00 66.12 75 ARG A O 1
ATOM 633 N N . ARG A 1 76 ? 10.165 -7.983 10.596 1.00 65.94 76 ARG A N 1
ATOM 634 C CA . ARG A 1 76 ? 8.688 -8.073 10.593 1.00 65.94 76 ARG A CA 1
ATOM 635 C C . ARG A 1 76 ? 8.091 -8.162 11.997 1.00 65.94 76 ARG A C 1
ATOM 637 O O . ARG A 1 76 ? 6.880 -8.116 12.152 1.00 65.94 76 ARG A O 1
ATOM 644 N N . ASP A 1 77 ? 8.949 -8.350 12.984 1.00 67.06 77 ASP A N 1
ATOM 645 C CA . ASP A 1 77 ? 8.663 -8.581 14.394 1.00 67.06 77 ASP A CA 1
ATOM 646 C C . ASP A 1 77 ? 8.537 -7.285 15.207 1.00 67.06 77 ASP A C 1
ATOM 648 O O . ASP A 1 77 ? 8.259 -7.335 16.399 1.00 67.06 77 ASP A O 1
ATOM 652 N N . THR A 1 78 ? 8.709 -6.124 14.574 1.00 74.31 78 THR A N 1
ATOM 653 C CA . THR A 1 78 ? 8.603 -4.818 15.238 1.00 74.31 78 THR A CA 1
ATOM 654 C C . THR A 1 78 ? 7.178 -4.281 15.310 1.00 74.31 78 THR A C 1
ATOM 656 O O . THR A 1 78 ? 6.918 -3.415 16.136 1.00 74.31 78 THR A O 1
ATOM 659 N N . PHE A 1 79 ? 6.264 -4.767 14.465 1.00 79.75 79 PHE A N 1
ATOM 660 C CA . PHE A 1 79 ? 4.871 -4.320 14.467 1.00 79.75 79 PHE A CA 1
ATOM 661 C C . PHE A 1 79 ? 4.075 -5.100 15.515 1.00 79.75 79 PHE A C 1
ATOM 663 O O . PHE A 1 79 ? 4.064 -6.335 15.509 1.00 79.75 79 PHE A O 1
ATOM 670 N N . ASN A 1 80 ? 3.384 -4.389 16.398 1.00 85.81 80 ASN A N 1
ATOM 671 C CA . ASN A 1 80 ? 2.604 -4.955 17.481 1.00 85.81 80 ASN A CA 1
ATOM 672 C C . ASN A 1 80 ? 1.545 -5.921 16.936 1.00 85.81 80 ASN A C 1
ATOM 674 O O . ASN A 1 80 ? 0.674 -5.568 16.134 1.00 85.81 80 ASN A O 1
ATOM 678 N N . PHE A 1 81 ? 1.609 -7.165 17.406 1.00 86.38 81 PHE A N 1
ATOM 679 C CA . PHE A 1 81 ? 0.729 -8.233 16.950 1.00 86.38 81 PHE A CA 1
ATOM 680 C C . PHE A 1 81 ? -0.757 -7.932 17.200 1.00 86.38 81 PHE A C 1
ATOM 682 O O . PHE A 1 81 ? -1.590 -8.228 16.345 1.00 86.38 81 PHE A O 1
ATOM 689 N N . GLN A 1 82 ? -1.098 -7.318 18.336 1.00 88.31 82 GLN A N 1
ATOM 690 C CA . GLN A 1 82 ? -2.481 -6.980 18.681 1.00 88.31 82 GLN A CA 1
ATOM 691 C C . GLN A 1 82 ? -3.029 -5.891 17.756 1.00 88.31 82 GLN A C 1
ATOM 693 O O . GLN A 1 82 ? -4.134 -6.041 17.230 1.00 88.31 82 GLN A O 1
ATOM 698 N N . ILE A 1 83 ? -2.229 -4.853 17.491 1.00 88.25 83 ILE A N 1
ATOM 699 C CA . ILE A 1 83 ? -2.579 -3.787 16.543 1.00 88.25 83 ILE A CA 1
ATOM 700 C C . ILE A 1 83 ? -2.739 -4.377 15.141 1.00 88.25 83 ILE A C 1
ATOM 702 O O . ILE A 1 83 ? -3.744 -4.130 14.484 1.00 88.25 83 ILE A O 1
ATOM 706 N N . SER A 1 84 ? -1.808 -5.230 14.698 1.00 87.19 84 SER A N 1
ATOM 707 C CA . SER A 1 84 ? -1.889 -5.887 13.386 1.00 87.19 84 SER A CA 1
ATOM 708 C C . SER A 1 84 ? -3.130 -6.769 13.244 1.00 87.19 84 SER A C 1
ATOM 710 O O . SER A 1 84 ? -3.745 -6.803 12.180 1.00 87.19 84 SER A O 1
ATOM 712 N N . SER A 1 85 ? -3.499 -7.488 14.306 1.00 89.38 85 SER A N 1
ATOM 713 C CA . SER A 1 85 ? -4.686 -8.342 14.325 1.00 89.38 85 SER A CA 1
ATOM 714 C C . SER A 1 85 ? -5.962 -7.511 14.184 1.00 89.38 85 SER A C 1
ATOM 716 O O . SER A 1 85 ? -6.748 -7.758 13.274 1.00 89.38 85 SER A O 1
ATOM 718 N N . ARG A 1 86 ? -6.125 -6.464 15.008 1.00 91.94 86 ARG A N 1
ATOM 719 C CA . ARG A 1 86 ? -7.284 -5.553 14.942 1.00 91.94 86 ARG A CA 1
ATOM 720 C C . ARG A 1 86 ? -7.369 -4.831 13.600 1.00 91.94 86 ARG A C 1
ATOM 722 O O . ARG A 1 86 ? -8.442 -4.769 13.014 1.00 91.94 86 ARG A O 1
ATOM 729 N N . LEU A 1 87 ? -6.231 -4.359 13.090 1.00 92.12 87 LEU A N 1
ATOM 730 C CA . LEU A 1 87 ? -6.119 -3.736 11.774 1.00 92.12 87 LEU A CA 1
ATOM 731 C C . LEU A 1 87 ? -6.674 -4.650 10.675 1.00 92.12 87 LEU A C 1
ATOM 733 O O . LEU A 1 87 ? -7.480 -4.216 9.857 1.00 92.12 87 LEU A O 1
ATOM 737 N N . LYS A 1 88 ? -6.264 -5.924 10.668 1.00 90.00 88 LYS A N 1
ATOM 738 C CA . LYS A 1 88 ? -6.755 -6.908 9.695 1.00 90.00 88 LYS A CA 1
ATOM 739 C C . LYS A 1 88 ? -8.246 -7.166 9.842 1.00 90.00 88 LYS A C 1
ATOM 741 O O . LYS A 1 88 ? -8.909 -7.267 8.821 1.00 90.00 88 LYS A O 1
ATOM 746 N N . THR A 1 89 ? -8.762 -7.254 11.067 1.00 92.81 89 THR A N 1
ATOM 747 C CA . THR A 1 89 ? -10.199 -7.438 11.303 1.00 92.81 89 THR A CA 1
ATOM 748 C C . THR A 1 89 ? -11.011 -6.288 10.715 1.00 92.81 89 THR A C 1
ATOM 750 O O . THR A 1 89 ? -11.951 -6.552 9.977 1.00 92.81 89 THR A O 1
ATOM 753 N N . ILE A 1 90 ? -10.614 -5.034 10.967 1.00 91.50 90 ILE A N 1
ATOM 754 C CA . ILE A 1 90 ? -11.320 -3.854 10.441 1.00 91.50 90 ILE A CA 1
ATOM 755 C C . ILE A 1 90 ? -11.314 -3.859 8.907 1.00 91.50 90 ILE A C 1
ATOM 757 O O . ILE A 1 90 ? -12.347 -3.654 8.278 1.00 91.50 90 ILE A O 1
ATOM 761 N N . ILE A 1 91 ? -10.156 -4.135 8.296 1.00 89.06 91 ILE A N 1
ATOM 762 C CA . ILE A 1 91 ? -10.032 -4.205 6.833 1.00 89.06 91 ILE A CA 1
ATOM 763 C C . ILE A 1 91 ? -10.878 -5.348 6.263 1.00 89.06 91 ILE A C 1
ATOM 765 O O . ILE A 1 91 ? -11.525 -5.165 5.239 1.00 89.06 91 ILE A O 1
ATOM 769 N N . GLN A 1 92 ? -10.883 -6.514 6.909 1.00 88.06 92 GLN A N 1
ATOM 770 C CA . GLN A 1 92 ? -11.652 -7.670 6.454 1.00 88.06 92 GLN A CA 1
ATOM 771 C C . GLN A 1 92 ? -13.156 -7.383 6.504 1.00 88.06 92 GLN A C 1
ATOM 773 O O . GLN A 1 92 ? -13.832 -7.572 5.505 1.00 88.06 92 GLN A O 1
ATOM 778 N N . GLN A 1 93 ? -13.649 -6.819 7.607 1.00 89.12 93 GLN A N 1
ATOM 779 C CA . GLN A 1 93 ? -15.050 -6.407 7.747 1.00 89.12 93 GLN A CA 1
ATOM 780 C C . GLN A 1 93 ? -15.464 -5.346 6.719 1.00 89.12 93 GLN A C 1
ATOM 782 O O . GLN A 1 93 ? -16.597 -5.349 6.252 1.00 89.12 93 GLN A O 1
ATOM 787 N N . TYR A 1 94 ? -14.553 -4.445 6.346 1.00 87.00 94 TYR A N 1
ATOM 788 C CA . TYR A 1 94 ? -14.799 -3.491 5.266 1.00 87.00 94 TYR A CA 1
ATOM 789 C C . TYR A 1 94 ? -14.874 -4.163 3.884 1.00 87.00 94 TYR A C 1
ATOM 791 O O . TYR A 1 94 ? -15.749 -3.830 3.090 1.00 87.00 94 TYR A O 1
ATOM 799 N N . ILE A 1 95 ? -13.971 -5.108 3.593 1.00 84.06 95 ILE A N 1
ATOM 800 C CA . ILE A 1 95 ? -13.957 -5.865 2.328 1.00 84.06 95 ILE A CA 1
ATOM 801 C C . ILE A 1 95 ? -15.199 -6.753 2.202 1.00 84.06 95 ILE A C 1
ATOM 803 O O . ILE A 1 95 ? -15.748 -6.870 1.112 1.00 84.06 95 ILE A O 1
ATOM 807 N N . ASP A 1 96 ? -15.644 -7.349 3.306 1.00 86.06 96 ASP A N 1
ATOM 808 C CA . ASP A 1 96 ? -16.822 -8.220 3.358 1.00 86.06 96 ASP A CA 1
ATOM 809 C C . ASP A 1 96 ? -18.148 -7.426 3.377 1.00 86.06 96 ASP A C 1
ATOM 811 O O . ASP A 1 96 ? -19.209 -8.005 3.593 1.00 86.06 96 ASP A O 1
ATOM 815 N N . GLU A 1 97 ? -18.094 -6.103 3.161 1.00 83.44 97 GLU A N 1
ATOM 816 C CA . GLU A 1 97 ? -19.238 -5.174 3.157 1.00 83.44 97 GLU A CA 1
ATOM 817 C C . GLU A 1 97 ? -20.030 -5.140 4.485 1.00 83.44 97 GLU A C 1
ATOM 819 O O . GLU A 1 97 ? -21.132 -4.598 4.561 1.00 83.44 97 GLU A O 1
ATOM 824 N N . GLU A 1 98 ? -19.452 -5.661 5.572 1.00 86.81 98 GLU A N 1
ATOM 825 C CA . GLU A 1 98 ? -20.037 -5.637 6.919 1.00 86.81 98 GLU A CA 1
ATOM 826 C C . GLU A 1 98 ? -19.846 -4.281 7.617 1.00 86.81 98 GLU A C 1
ATOM 828 O O . GLU A 1 98 ? -20.487 -3.993 8.632 1.00 86.81 98 GLU A O 1
ATOM 833 N N . MET A 1 99 ? -18.947 -3.442 7.095 1.00 86.81 99 MET A N 1
ATOM 834 C CA . MET A 1 99 ? -18.608 -2.138 7.653 1.00 86.81 99 MET A CA 1
ATOM 835 C C . MET A 1 99 ? -18.514 -1.069 6.565 1.00 86.81 99 MET A C 1
ATOM 837 O O . MET A 1 99 ? -17.753 -1.200 5.612 1.00 86.81 99 MET A O 1
ATOM 841 N N . GLU A 1 100 ? -19.233 0.040 6.746 1.00 88.19 100 GLU A N 1
ATOM 842 C CA . GLU A 1 100 ? -19.142 1.190 5.843 1.00 88.19 100 GLU A CA 1
ATOM 843 C C . GLU A 1 100 ? -17.772 1.884 5.918 1.00 88.19 100 GLU A C 1
ATOM 845 O O . GLU A 1 100 ? -17.123 1.930 6.966 1.00 88.19 100 GLU A O 1
ATOM 850 N N . GLU A 1 101 ? -17.361 2.522 4.819 1.00 86.88 101 GLU A N 1
ATOM 851 C CA . GLU A 1 101 ? -16.060 3.191 4.698 1.00 86.88 101 GLU A CA 1
ATOM 852 C C . GLU A 1 101 ? -15.798 4.215 5.806 1.00 86.88 101 GLU A C 1
ATOM 854 O O . GLU A 1 101 ? -14.725 4.229 6.412 1.00 86.88 101 GLU A O 1
ATOM 859 N N . THR A 1 102 ? -16.778 5.075 6.103 1.00 88.69 102 THR A N 1
ATOM 860 C CA . THR A 1 102 ? -16.639 6.086 7.157 1.00 88.69 102 THR A CA 1
ATOM 861 C C . THR A 1 102 ? -16.395 5.432 8.511 1.00 88.69 102 THR A C 1
ATOM 863 O O . THR A 1 102 ? -15.552 5.901 9.279 1.00 88.69 102 THR A O 1
ATOM 866 N N . ARG A 1 103 ? -17.083 4.321 8.793 1.00 91.88 103 ARG A N 1
ATOM 867 C CA . ARG A 1 103 ? -16.907 3.578 10.038 1.00 91.88 103 ARG A CA 1
ATOM 868 C C . ARG A 1 103 ? -15.525 2.928 10.100 1.00 91.88 103 ARG A C 1
ATOM 870 O O . ARG A 1 103 ? -14.846 3.096 11.110 1.00 91.88 103 ARG A O 1
ATOM 877 N N . ALA A 1 104 ? -15.078 2.299 9.015 1.00 90.62 104 ALA A N 1
ATOM 878 C CA . ALA A 1 104 ? -13.750 1.694 8.923 1.00 90.62 104 ALA A CA 1
ATOM 879 C C . ALA A 1 104 ? -12.635 2.722 9.152 1.00 90.62 104 ALA A C 1
ATOM 881 O O . ALA A 1 104 ? -11.720 2.487 9.940 1.00 90.62 104 ALA A O 1
ATOM 882 N N . LYS A 1 105 ? -12.738 3.907 8.539 1.00 90.75 105 LYS A N 1
ATOM 883 C CA . LYS A 1 105 ? -11.776 5.001 8.742 1.00 90.75 105 LYS A CA 1
ATOM 884 C C . LYS A 1 105 ? -11.716 5.464 10.196 1.00 90.75 105 LYS A C 1
ATOM 886 O O . LYS A 1 105 ? -10.620 5.659 10.714 1.00 90.75 105 LYS A O 1
ATOM 891 N N . ILE A 1 106 ? -12.866 5.621 10.855 1.00 91.50 106 ILE A N 1
ATOM 892 C CA . ILE A 1 106 ? -12.919 6.009 12.271 1.00 91.50 106 ILE A CA 1
ATOM 893 C C . ILE A 1 106 ? -12.233 4.950 13.136 1.00 91.50 106 ILE A C 1
ATOM 895 O O . ILE A 1 106 ? -11.365 5.298 13.930 1.00 91.50 106 ILE A O 1
ATOM 899 N N . GLU A 1 107 ? -12.560 3.668 12.958 1.00 93.25 107 GLU A N 1
ATOM 900 C CA . GLU A 1 107 ? -11.976 2.602 13.782 1.00 93.25 107 GLU A CA 1
ATOM 901 C C . GLU A 1 107 ? -10.466 2.454 13.579 1.00 93.25 107 GLU A C 1
ATOM 903 O O . GLU A 1 107 ? -9.729 2.226 14.541 1.00 93.25 107 GLU A O 1
ATOM 908 N N . LEU A 1 108 ? -9.982 2.651 12.352 1.00 92.00 108 LEU A N 1
ATOM 909 C CA . LEU A 1 108 ? -8.551 2.690 12.069 1.00 92.00 108 LEU A CA 1
ATOM 910 C C . LEU A 1 108 ? -7.863 3.884 12.728 1.00 92.00 108 LEU A C 1
ATOM 912 O O . LEU A 1 108 ? -6.810 3.717 13.337 1.00 92.00 108 LEU A O 1
ATOM 916 N N . LEU A 1 109 ? -8.450 5.079 12.651 1.00 91.44 109 LEU A N 1
ATOM 917 C CA . LEU A 1 109 ? -7.887 6.260 13.305 1.00 91.44 109 LEU A CA 1
ATOM 918 C C . LEU A 1 109 ? -7.857 6.095 14.828 1.00 91.44 109 LEU A C 1
ATOM 920 O O . LEU A 1 109 ? -6.838 6.412 15.437 1.00 91.44 109 LEU A O 1
ATOM 924 N N . THR A 1 110 ? -8.893 5.510 15.434 1.00 93.12 110 THR A N 1
ATOM 925 C CA . THR A 1 110 ? -8.887 5.156 16.862 1.00 93.12 110 THR A CA 1
ATOM 926 C C . THR A 1 110 ? -7.789 4.142 17.186 1.00 93.12 110 THR A C 1
ATOM 928 O O . THR A 1 110 ? -7.047 4.322 18.147 1.00 93.12 110 THR A O 1
ATOM 931 N N . LEU A 1 111 ? -7.603 3.110 16.355 1.00 91.50 111 LEU A N 1
ATOM 932 C CA . LEU A 1 111 ? -6.509 2.146 16.526 1.00 91.50 111 LEU A CA 1
ATOM 933 C C . LEU A 1 111 ? -5.122 2.814 16.434 1.00 91.50 111 LEU A C 1
ATOM 935 O O . LEU A 1 111 ? -4.171 2.364 17.070 1.00 91.50 111 LEU A O 1
ATOM 939 N N . SER A 1 112 ? -5.007 3.900 15.667 1.00 89.94 112 SER A N 1
ATOM 940 C CA . SER A 1 112 ? -3.768 4.664 15.489 1.00 89.94 112 SER A CA 1
ATOM 941 C C . SER A 1 112 ? -3.332 5.444 16.740 1.00 89.94 112 SER A C 1
ATOM 943 O O . SER A 1 112 ? -2.145 5.755 16.895 1.00 89.94 112 SER A O 1
ATOM 945 N N . GLU A 1 113 ? -4.265 5.735 17.652 1.00 89.19 113 GLU A N 1
ATOM 946 C CA . GLU A 1 113 ? -3.980 6.395 18.933 1.00 89.19 113 GLU A CA 1
ATOM 947 C C . GLU A 1 113 ? -3.235 5.458 19.891 1.00 89.19 113 GLU A C 1
ATOM 949 O O . GLU A 1 113 ? -2.337 5.893 20.610 1.00 89.19 113 GLU A O 1
ATOM 954 N N . GLU A 1 114 ? -3.554 4.162 19.842 1.00 87.44 114 GLU A N 1
ATOM 955 C CA . GLU A 1 114 ? -2.911 3.104 20.632 1.00 87.44 114 GLU A CA 1
ATOM 956 C C . GLU A 1 114 ? -1.539 2.681 20.063 1.00 87.44 114 GLU A C 1
ATOM 958 O O . GLU A 1 114 ? -0.803 1.919 20.693 1.00 87.44 114 GLU A O 1
ATOM 963 N N . ALA A 1 115 ? -1.197 3.159 18.864 1.00 87.12 115 ALA A N 1
ATOM 964 C CA . ALA A 1 115 ? -0.033 2.740 18.098 1.00 87.12 115 ALA A CA 1
ATOM 965 C C . ALA A 1 115 ? 1.198 3.632 18.328 1.00 87.12 115 ALA A C 1
ATOM 967 O O . ALA A 1 115 ? 1.092 4.829 18.622 1.00 87.12 115 ALA A O 1
ATOM 968 N N . THR A 1 116 ? 2.386 3.054 18.137 1.00 86.88 116 THR A N 1
ATOM 969 C CA . THR A 1 116 ? 3.641 3.821 18.077 1.00 86.88 116 THR A CA 1
ATOM 970 C C . THR A 1 116 ? 3.666 4.74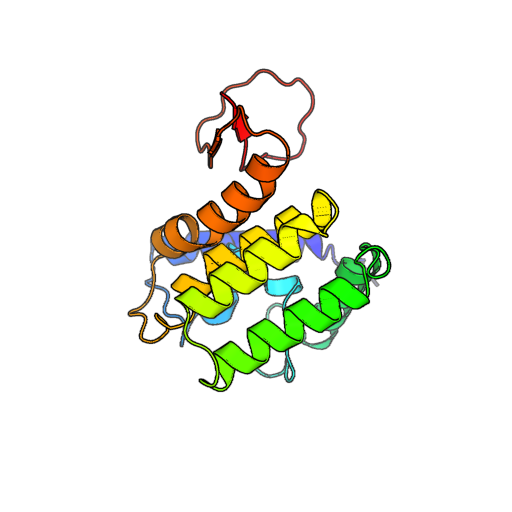4 16.855 1.00 86.88 116 THR A C 1
ATOM 972 O O . THR A 1 116 ? 2.862 4.607 15.937 1.00 86.88 116 THR A O 1
ATOM 975 N N . GLU A 1 117 ? 4.603 5.692 16.811 1.00 79.88 117 GLU A N 1
ATOM 976 C CA . GLU A 1 117 ? 4.730 6.642 15.695 1.00 79.88 117 GLU A CA 1
ATOM 977 C C . GLU A 1 117 ? 4.876 5.945 14.327 1.00 79.88 117 GLU A C 1
ATOM 979 O O . GLU A 1 117 ? 4.231 6.340 13.355 1.00 79.88 117 GLU A O 1
ATOM 984 N N . ASP A 1 118 ? 5.671 4.872 14.263 1.00 80.50 118 ASP A N 1
ATOM 985 C CA . ASP A 1 118 ? 5.878 4.085 13.042 1.00 80.50 118 ASP A CA 1
ATOM 986 C C . ASP A 1 118 ? 4.605 3.347 12.611 1.00 80.50 118 ASP A C 1
ATOM 988 O O . ASP A 1 118 ? 4.220 3.359 11.440 1.00 80.50 118 ASP A O 1
ATOM 992 N N . GLU A 1 119 ? 3.921 2.719 13.564 1.00 83.88 119 GLU A N 1
ATOM 993 C CA . GLU A 1 119 ? 2.692 1.966 13.318 1.00 83.88 119 GLU A CA 1
ATOM 994 C C . GLU A 1 119 ? 1.534 2.889 12.935 1.00 83.88 119 GLU A C 1
ATOM 996 O O . GLU A 1 119 ? 0.758 2.573 12.033 1.00 83.88 119 GLU A O 1
ATOM 1001 N N . ARG A 1 120 ? 1.456 4.067 13.558 1.00 85.19 120 ARG A N 1
ATOM 1002 C CA . ARG A 1 120 ? 0.499 5.117 13.214 1.00 85.19 120 ARG A CA 1
ATOM 1003 C C . ARG A 1 120 ? 0.684 5.587 11.777 1.00 85.19 120 ARG A C 1
ATOM 1005 O O . ARG A 1 120 ? -0.306 5.753 11.071 1.00 85.19 120 ARG A O 1
ATOM 1012 N N . GLY A 1 121 ? 1.929 5.740 11.319 1.00 82.88 121 GLY A N 1
ATOM 1013 C CA . GLY A 1 121 ? 2.226 6.045 9.917 1.00 82.88 121 GLY A CA 1
ATOM 1014 C C . GLY A 1 121 ? 1.643 5.000 8.959 1.00 82.88 121 GLY A C 1
ATOM 1015 O O . GLY A 1 121 ? 1.016 5.351 7.960 1.00 82.88 121 GLY A O 1
ATOM 1016 N N . VAL A 1 122 ? 1.768 3.712 9.297 1.00 85.44 122 VAL A N 1
ATOM 1017 C CA . VAL A 1 122 ? 1.173 2.614 8.514 1.00 85.44 122 VAL A CA 1
ATOM 1018 C C . VAL A 1 122 ? -0.356 2.679 8.526 1.00 85.44 122 VAL A C 1
ATOM 1020 O O . VAL A 1 122 ? -0.979 2.557 7.474 1.00 85.44 122 VAL A O 1
ATOM 1023 N N . ILE A 1 123 ? -0.970 2.891 9.691 1.00 88.00 123 ILE A N 1
ATOM 1024 C CA . ILE A 1 123 ? -2.431 2.958 9.824 1.00 88.00 123 ILE A CA 1
ATOM 1025 C C . ILE A 1 123 ? -2.998 4.145 9.032 1.00 88.00 123 ILE A C 1
ATOM 1027 O O . ILE A 1 123 ? -3.958 3.978 8.283 1.00 88.00 123 ILE A O 1
ATOM 1031 N N . ASN A 1 124 ? -2.363 5.315 9.107 1.00 85.19 124 ASN A N 1
ATOM 1032 C CA . ASN A 1 124 ? -2.767 6.498 8.346 1.00 85.19 124 ASN A CA 1
ATOM 1033 C C . ASN A 1 124 ? -2.665 6.280 6.833 1.00 85.19 124 ASN A C 1
ATOM 1035 O O . ASN A 1 124 ? -3.548 6.700 6.086 1.00 85.19 124 ASN A O 1
ATOM 1039 N N . ALA A 1 125 ? -1.619 5.588 6.376 1.00 83.88 125 ALA A N 1
ATOM 1040 C CA . ALA A 1 125 ? -1.489 5.225 4.971 1.00 83.88 125 ALA A CA 1
ATOM 1041 C C . ALA A 1 125 ? -2.641 4.312 4.510 1.00 83.88 125 ALA A C 1
ATOM 1043 O O . ALA A 1 125 ? -3.183 4.505 3.425 1.00 83.88 125 ALA A O 1
ATOM 1044 N N . ILE A 1 126 ? -3.063 3.361 5.347 1.00 86.50 126 ILE A N 1
ATOM 1045 C CA . ILE A 1 126 ? -4.208 2.483 5.059 1.00 86.50 126 ILE A CA 1
ATOM 1046 C C . ILE A 1 126 ? -5.518 3.281 5.005 1.00 86.50 126 ILE A C 1
ATOM 1048 O O . ILE A 1 126 ? -6.305 3.095 4.079 1.00 86.50 126 ILE A O 1
ATOM 1052 N N . VAL A 1 127 ? -5.735 4.201 5.950 1.00 86.81 127 VAL A N 1
ATOM 1053 C CA . VAL A 1 127 ? -6.907 5.098 5.970 1.00 86.81 127 VAL A CA 1
ATOM 1054 C C . VAL A 1 127 ? -6.994 5.939 4.699 1.00 86.81 127 VAL A C 1
ATOM 1056 O O . VAL A 1 127 ? -8.082 6.099 4.145 1.00 86.81 127 VAL A O 1
ATOM 1059 N N . ALA A 1 128 ? -5.861 6.454 4.215 1.00 83.06 128 ALA A N 1
ATOM 1060 C CA . ALA A 1 128 ? -5.816 7.196 2.962 1.00 83.06 128 ALA A CA 1
ATOM 1061 C C . ALA A 1 128 ? -6.213 6.301 1.780 1.00 83.06 128 ALA A C 1
ATOM 1063 O O . ALA A 1 128 ? -7.081 6.685 0.998 1.00 83.06 128 ALA A O 1
ATOM 1064 N N . LEU A 1 129 ? -5.634 5.096 1.697 1.00 81.94 129 LEU A N 1
ATOM 1065 C CA . LEU A 1 129 ? -5.869 4.139 0.613 1.00 81.94 129 LEU A CA 1
ATOM 1066 C C . LEU A 1 129 ? -7.312 3.632 0.546 1.00 81.94 129 LEU A C 1
ATOM 1068 O O . LEU A 1 129 ? -7.793 3.406 -0.556 1.00 81.94 129 LEU A O 1
ATOM 1072 N N . LEU A 1 130 ? -8.003 3.493 1.682 1.00 80.56 130 LEU A N 1
ATOM 1073 C CA . LEU A 1 130 ? -9.389 3.008 1.761 1.00 80.56 130 LEU A CA 1
ATOM 1074 C C . LEU A 1 130 ? -10.341 3.722 0.798 1.00 80.56 130 LEU A C 1
ATOM 1076 O O . LEU A 1 130 ? -11.098 3.065 0.093 1.00 80.56 130 LEU A O 1
ATOM 1080 N N . SER A 1 131 ? -10.231 5.049 0.703 1.00 73.31 131 SER A N 1
ATOM 1081 C CA . SER A 1 131 ? -11.058 5.877 -0.194 1.00 73.31 131 SER A CA 1
ATOM 1082 C C . SER A 1 131 ? -10.855 5.572 -1.681 1.00 73.31 131 SER A C 1
ATOM 1084 O O . SER A 1 131 ? -11.639 6.015 -2.510 1.00 73.31 131 SER A O 1
ATOM 1086 N N . TYR A 1 132 ? -9.775 4.870 -2.024 1.00 67.25 132 TYR A N 1
ATOM 1087 C CA . TYR A 1 132 ? -9.369 4.590 -3.395 1.00 67.25 132 TYR A CA 1
ATOM 1088 C C . TYR A 1 132 ? -9.469 3.102 -3.759 1.00 67.25 132 TYR A C 1
ATOM 1090 O O . TYR A 1 132 ? -9.107 2.727 -4.870 1.00 67.25 132 TYR A O 1
ATOM 1098 N N . ILE A 1 133 ? -9.939 2.239 -2.847 1.00 64.31 133 ILE A N 1
ATOM 1099 C CA . ILE A 1 133 ? -10.054 0.792 -3.099 1.00 64.31 133 ILE A CA 1
ATOM 1100 C C . ILE A 1 133 ? -11.193 0.486 -4.085 1.00 64.31 133 ILE A C 1
ATOM 1102 O O . ILE A 1 133 ? -11.032 -0.378 -4.940 1.00 64.31 133 ILE A O 1
ATOM 1106 N N . TYR A 1 134 ? -12.320 1.201 -4.003 1.00 52.59 134 TYR A N 1
ATOM 1107 C CA . TYR A 1 134 ? -13.499 0.946 -4.847 1.00 52.59 134 TYR A CA 1
ATOM 1108 C C . TYR A 1 134 ? -13.424 1.544 -6.250 1.00 52.59 134 TYR A C 1
ATOM 1110 O O . TYR A 1 134 ? -14.197 1.162 -7.126 1.00 52.59 134 TYR A O 1
ATOM 1118 N N . ASP A 1 135 ? -12.475 2.438 -6.496 1.00 47.22 135 ASP A N 1
ATOM 1119 C CA . ASP A 1 135 ? -12.267 3.028 -7.812 1.00 47.22 135 ASP A CA 1
ATOM 1120 C C . ASP A 1 135 ? -11.390 2.070 -8.642 1.00 47.22 135 ASP A C 1
ATOM 1122 O O . ASP A 1 135 ? -10.279 2.393 -9.034 1.00 47.22 135 ASP A O 1
ATOM 1126 N N . CYS A 1 136 ? -11.832 0.817 -8.802 1.00 44.88 136 CYS A N 1
ATOM 1127 C CA . CYS A 1 136 ? -11.133 -0.229 -9.564 1.00 44.88 136 CYS A CA 1
ATOM 1128 C C . CYS A 1 136 ? -11.781 -0.511 -10.933 1.00 44.88 136 CYS A C 1
ATOM 1130 O O . CYS A 1 136 ? -11.193 -1.240 -11.729 1.00 44.88 136 CYS A O 1
ATOM 1132 N N . ASP A 1 137 ? -12.885 0.168 -11.277 1.00 41.16 137 ASP A N 1
ATOM 1133 C CA . ASP A 1 137 ? -13.345 0.379 -12.667 1.00 41.16 137 ASP A CA 1
ATOM 1134 C C . ASP A 1 137 ? -12.533 1.500 -13.354 1.00 41.16 137 ASP A C 1
ATOM 1136 O O . ASP A 1 137 ? -13.028 2.345 -14.110 1.00 41.16 137 ASP A O 1
ATOM 1140 N N . MET A 1 138 ? -11.236 1.537 -13.061 1.00 46.38 138 MET A N 1
ATOM 1141 C CA . MET A 1 138 ? -10.334 2.559 -13.554 1.00 46.38 138 MET A CA 1
ATOM 1142 C C . MET A 1 138 ? -10.074 2.346 -15.037 1.00 46.38 138 MET A C 1
ATOM 1144 O O . MET A 1 138 ? -9.376 1.420 -15.456 1.00 46.38 138 MET A O 1
ATOM 1148 N N . LYS A 1 139 ? -10.568 3.291 -15.841 1.00 50.88 139 LYS A N 1
ATOM 1149 C CA . LYS A 1 139 ? -10.002 3.579 -17.165 1.00 50.88 139 LYS A CA 1
ATOM 1150 C C . LYS A 1 139 ? -8.470 3.633 -17.047 1.00 50.88 139 LYS A C 1
ATOM 1152 O O . LYS A 1 139 ? -7.978 4.098 -16.019 1.00 50.88 139 LYS A O 1
ATOM 1157 N N . PRO A 1 140 ? -7.712 3.202 -18.073 1.00 46.44 140 PRO A N 1
ATOM 1158 C CA . PRO A 1 140 ? -6.258 3.083 -17.998 1.00 46.44 140 PRO A CA 1
ATOM 1159 C C . PRO A 1 140 ? -5.627 4.351 -17.417 1.00 46.44 140 PRO A C 1
ATOM 1161 O O . PRO A 1 140 ? -5.691 5.433 -18.006 1.00 46.44 140 PRO A O 1
ATOM 1164 N N . LEU A 1 141 ? -5.067 4.207 -16.216 1.00 55.41 141 LEU A N 1
ATOM 1165 C CA . LEU A 1 141 ? -4.492 5.307 -15.462 1.00 55.41 141 LEU A CA 1
ATOM 1166 C C . LEU A 1 141 ? -3.120 5.654 -16.019 1.00 55.41 141 LEU A C 1
ATOM 1168 O O . LEU A 1 141 ? -2.251 4.793 -16.151 1.00 55.41 141 LEU A O 1
ATOM 1172 N N . SER A 1 142 ? -2.901 6.935 -16.303 1.00 61.19 142 SER A N 1
ATOM 1173 C CA . SER A 1 142 ? -1.568 7.422 -16.641 1.00 61.19 142 SER A CA 1
ATOM 1174 C C . SER A 1 142 ? -0.635 7.327 -15.427 1.00 61.19 142 SER A C 1
ATOM 1176 O O . SER A 1 142 ? -1.071 7.431 -14.279 1.00 61.19 142 SER A O 1
ATOM 1178 N N . GLU A 1 143 ? 0.671 7.188 -15.670 1.00 56.34 143 GLU A N 1
ATOM 1179 C CA . GLU A 1 143 ? 1.700 7.209 -14.617 1.00 56.34 143 GLU A CA 1
ATOM 1180 C C . GLU A 1 143 ? 1.572 8.451 -13.725 1.00 56.34 143 GLU A C 1
ATOM 1182 O O . GLU A 1 143 ? 1.683 8.349 -12.508 1.00 56.34 143 GLU A O 1
ATOM 1187 N N . ALA A 1 144 ? 1.265 9.608 -14.319 1.00 63.47 144 ALA A N 1
ATOM 1188 C CA . ALA A 1 144 ? 1.041 10.847 -13.583 1.00 63.47 144 ALA A CA 1
ATOM 1189 C C . ALA A 1 144 ? -0.131 10.727 -12.600 1.00 63.47 144 ALA A C 1
ATOM 1191 O O . ALA A 1 144 ? -0.040 11.216 -11.477 1.00 63.47 144 ALA A O 1
ATOM 1192 N N . HIS A 1 145 ? -1.205 10.042 -12.997 1.00 58.06 145 HIS A N 1
ATOM 1193 C CA . HIS A 1 145 ? -2.343 9.796 -12.122 1.00 58.06 145 HIS A CA 1
ATOM 1194 C C . HIS A 1 145 ? -1.989 8.800 -11.013 1.00 58.06 145 HIS A C 1
ATOM 1196 O O . HIS A 1 145 ? -2.312 9.027 -9.853 1.00 58.06 145 HIS A O 1
ATOM 1202 N N . LEU A 1 146 ? -1.265 7.727 -11.330 1.00 62.66 146 LEU A N 1
ATOM 1203 C CA . LEU A 1 146 ? -0.865 6.733 -10.332 1.00 62.66 146 LEU A CA 1
ATOM 1204 C C . LEU A 1 146 ? 0.126 7.323 -9.309 1.00 62.66 146 LEU A C 1
ATOM 1206 O O . LEU A 1 146 ? 0.003 7.110 -8.101 1.00 62.66 146 LEU A O 1
ATOM 1210 N N . ALA A 1 147 ? 1.071 8.134 -9.788 1.00 63.22 147 ALA A N 1
ATOM 1211 C CA . ALA A 1 147 ? 2.034 8.842 -8.962 1.00 63.22 147 ALA A CA 1
ATOM 1212 C C . ALA A 1 147 ? 1.368 9.907 -8.079 1.00 63.22 147 ALA A C 1
ATOM 1214 O O . ALA A 1 147 ? 1.650 9.944 -6.887 1.00 63.22 147 ALA A O 1
ATOM 1215 N N . ALA A 1 148 ? 0.476 10.740 -8.622 1.00 64.19 148 ALA A N 1
ATOM 1216 C CA . ALA A 1 148 ? -0.141 11.840 -7.877 1.00 64.19 148 ALA A CA 1
ATOM 1217 C C . ALA A 1 148 ? -1.296 11.396 -6.964 1.00 64.19 148 ALA A C 1
ATOM 1219 O O . ALA A 1 148 ? -1.402 11.878 -5.839 1.00 64.19 148 ALA A O 1
ATOM 1220 N N . SER A 1 149 ? -2.147 10.477 -7.424 1.00 58.12 149 SER A N 1
ATOM 1221 C CA . SER A 1 149 ? -3.369 10.097 -6.705 1.00 58.12 149 SER A CA 1
ATOM 1222 C C . SER A 1 149 ? -3.143 8.995 -5.671 1.00 58.12 149 SER A C 1
ATOM 1224 O O . SER A 1 149 ? -3.922 8.890 -4.734 1.00 58.12 149 SER A O 1
ATOM 1226 N N . TYR A 1 150 ? -2.088 8.182 -5.806 1.00 63.78 150 TYR A N 1
ATOM 1227 C CA . TYR A 1 150 ? -1.872 7.026 -4.926 1.00 63.78 150 TYR A CA 1
ATOM 1228 C C . TYR A 1 150 ? -0.508 7.064 -4.248 1.00 63.78 150 TYR A C 1
ATOM 1230 O O . TYR A 1 150 ? -0.420 7.076 -3.020 1.00 63.78 150 TYR A O 1
ATOM 1238 N N . ILE A 1 151 ? 0.571 7.111 -5.036 1.00 69.81 151 ILE A N 1
ATOM 1239 C CA . ILE A 1 151 ? 1.933 7.042 -4.489 1.00 69.81 151 ILE A CA 1
ATOM 1240 C C . ILE A 1 151 ? 2.242 8.301 -3.672 1.00 69.81 151 ILE A C 1
ATOM 1242 O O . ILE A 1 151 ? 2.770 8.194 -2.569 1.00 69.81 151 ILE A O 1
ATOM 1246 N N . HIS A 1 152 ? 1.877 9.485 -4.168 1.00 70.69 152 HIS A N 1
ATOM 1247 C CA . HIS A 1 152 ? 2.150 10.749 -3.494 1.00 70.69 152 HIS A CA 1
ATOM 1248 C C . HIS A 1 152 ? 1.405 10.853 -2.162 1.00 70.69 152 HIS A C 1
ATOM 1250 O O . HIS A 1 152 ? 2.017 11.202 -1.161 1.00 70.69 152 HIS A O 1
ATOM 1256 N N . LEU A 1 153 ? 0.121 10.483 -2.105 1.00 68.75 153 LEU A N 1
ATOM 1257 C CA . LEU A 1 153 ? -0.638 10.483 -0.849 1.00 68.75 153 LEU A CA 1
ATOM 1258 C C . LEU A 1 153 ? -0.107 9.454 0.152 1.00 68.75 153 LEU A C 1
ATOM 1260 O O . LEU A 1 153 ? -0.006 9.762 1.340 1.00 68.75 153 LEU A O 1
ATOM 1264 N N . PHE A 1 154 ? 0.293 8.269 -0.320 1.00 68.31 154 PHE A N 1
ATOM 1265 C CA . PHE A 1 154 ? 0.924 7.252 0.520 1.00 68.31 154 PHE A CA 1
ATOM 1266 C C . PHE A 1 154 ? 2.239 7.757 1.128 1.00 68.31 154 PHE A C 1
ATOM 1268 O O . PHE A 1 154 ? 2.425 7.712 2.343 1.00 68.31 154 PHE A O 1
ATOM 1275 N N . VAL A 1 155 ? 3.144 8.278 0.294 1.00 70.12 155 VAL A N 1
ATOM 1276 C CA . VAL A 1 155 ? 4.447 8.775 0.752 1.00 70.12 155 VAL A CA 1
ATOM 1277 C C . VAL A 1 155 ? 4.285 10.050 1.582 1.00 70.12 155 VAL A C 1
ATOM 1279 O O . VAL A 1 155 ? 4.967 10.201 2.591 1.00 70.12 155 VAL A O 1
ATOM 1282 N N . HIS A 1 156 ? 3.356 10.937 1.220 1.00 68.88 156 HIS A N 1
ATOM 1283 C CA . HIS A 1 156 ? 3.042 12.128 2.002 1.00 68.88 156 HIS A CA 1
ATOM 1284 C C . HIS A 1 156 ? 2.546 11.747 3.393 1.00 68.88 156 HIS A C 1
ATOM 1286 O O . HIS A 1 156 ? 3.170 12.144 4.367 1.00 68.88 156 HIS A O 1
ATOM 1292 N N . GLY A 1 157 ? 1.493 10.930 3.499 1.00 65.94 157 GLY A N 1
ATOM 1293 C CA . GLY A 1 157 ? 0.952 10.502 4.791 1.00 65.94 157 GLY A CA 1
ATOM 1294 C C . GLY A 1 157 ? 1.976 9.769 5.661 1.00 65.94 157 GLY A C 1
ATOM 1295 O O . GLY A 1 157 ? 1.990 9.956 6.877 1.00 65.94 157 GLY A O 1
ATOM 1296 N N . PHE A 1 158 ? 2.867 8.988 5.043 1.00 67.38 158 PHE A N 1
ATOM 1297 C CA . PHE A 1 158 ? 3.940 8.282 5.743 1.00 67.38 158 PHE A CA 1
ATOM 1298 C C . PHE A 1 158 ? 5.063 9.208 6.240 1.00 67.38 158 PHE A C 1
ATOM 1300 O O . PHE A 1 158 ? 5.604 8.997 7.322 1.00 67.38 158 PHE A O 1
ATOM 1307 N N . LEU A 1 159 ? 5.447 10.225 5.463 1.00 66.81 159 LEU A N 1
ATOM 1308 C CA . LEU A 1 159 ? 6.553 11.122 5.818 1.00 66.81 159 LEU A CA 1
ATOM 1309 C C . LEU A 1 159 ? 6.104 12.306 6.684 1.00 66.81 159 LEU A C 1
ATOM 1311 O O . LEU A 1 159 ? 6.835 12.712 7.588 1.00 66.81 159 LEU A O 1
ATOM 1315 N N . SER A 1 160 ? 4.900 12.839 6.461 1.00 64.69 160 SER A N 1
ATOM 1316 C CA . SER A 1 160 ? 4.349 13.951 7.242 1.00 64.69 160 SER A CA 1
ATOM 1317 C C . SER A 1 160 ? 3.988 13.534 8.670 1.00 64.69 160 SER A C 1
ATOM 1319 O O . SER A 1 160 ? 3.990 14.373 9.568 1.00 64.69 160 SER A O 1
ATOM 1321 N N . SER A 1 161 ? 3.730 12.243 8.922 1.00 62.84 161 SER A N 1
ATOM 1322 C CA . SER A 1 161 ? 3.438 11.743 10.273 1.00 62.84 161 SER A CA 1
ATOM 1323 C C . SER A 1 161 ? 4.616 11.889 11.239 1.00 62.84 161 SER A C 1
ATOM 1325 O O . SER A 1 161 ? 4.395 11.958 12.444 1.00 62.84 161 SER A O 1
ATOM 1327 N N . LYS A 1 162 ? 5.849 11.960 10.718 1.00 56.97 162 LYS A N 1
ATOM 1328 C CA . LYS A 1 162 ? 7.082 12.133 11.505 1.00 56.97 162 LYS A CA 1
ATOM 1329 C C . LYS A 1 162 ? 7.529 13.587 11.652 1.00 56.97 162 LYS A C 1
ATOM 1331 O O . LYS A 1 162 ? 8.334 13.908 12.522 1.00 56.97 162 LYS A O 1
ATOM 1336 N N . MET A 1 163 ? 7.053 14.476 10.781 1.00 60.59 163 MET A N 1
ATOM 1337 C CA . MET A 1 163 ? 7.439 15.890 10.754 1.00 60.59 163 MET A CA 1
ATOM 1338 C C . MET A 1 163 ? 6.216 16.760 10.427 1.00 60.59 163 MET A C 1
ATOM 1340 O O . MET A 1 163 ? 6.071 17.200 9.290 1.00 60.59 163 MET A O 1
ATOM 1344 N N . PRO A 1 164 ? 5.342 17.047 11.412 1.00 57.53 164 PRO A N 1
ATOM 1345 C CA . PRO A 1 164 ? 4.062 17.730 11.180 1.00 57.53 164 PRO A CA 1
ATOM 1346 C C . PRO A 1 164 ? 4.190 19.178 10.678 1.00 57.53 164 PRO A C 1
ATOM 1348 O O . PRO A 1 164 ? 3.211 19.750 10.216 1.00 57.53 164 PRO A O 1
ATOM 1351 N N . ALA A 1 165 ? 5.383 19.771 10.763 1.00 56.12 165 ALA A N 1
ATOM 1352 C CA . ALA A 1 165 ? 5.682 21.120 10.283 1.00 56.12 165 ALA A CA 1
ATOM 1353 C C . ALA A 1 165 ? 6.341 21.144 8.890 1.00 56.12 165 ALA A C 1
ATOM 1355 O O . ALA A 1 165 ? 6.980 22.137 8.559 1.00 56.12 165 ALA A O 1
ATOM 1356 N N . LYS A 1 166 ? 6.284 20.041 8.129 1.00 56.16 166 LYS A N 1
ATOM 1357 C CA . LYS A 1 166 ? 6.913 19.938 6.808 1.00 56.16 166 LYS A CA 1
ATOM 1358 C C . LYS A 1 166 ? 6.014 19.220 5.806 1.00 56.16 166 LYS A C 1
ATOM 1360 O O . LYS A 1 166 ? 5.373 18.224 6.148 1.00 56.16 166 LYS A O 1
ATOM 1365 N N . VAL A 1 167 ? 6.028 19.674 4.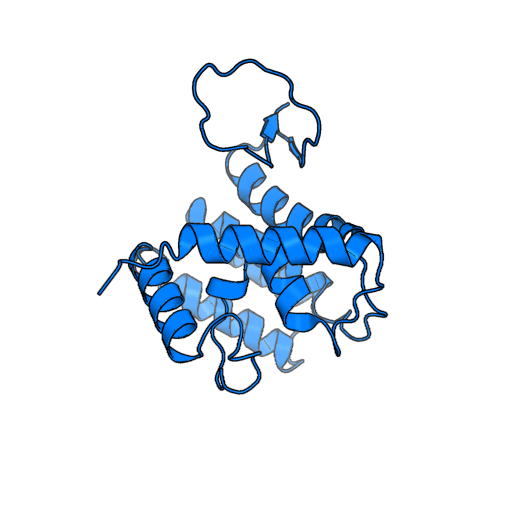556 1.00 56.25 167 VAL A N 1
ATOM 1366 C CA . VAL A 1 167 ? 5.252 19.093 3.455 1.00 56.25 167 VAL A CA 1
ATOM 1367 C C . VAL A 1 167 ? 6.137 18.179 2.607 1.00 56.25 167 VAL A C 1
ATOM 1369 O O . VAL A 1 167 ? 7.107 18.588 1.962 1.00 56.25 167 VAL A O 1
ATOM 1372 N N . ALA A 1 168 ? 5.790 16.894 2.585 1.00 57.66 168 ALA A N 1
ATOM 1373 C CA . ALA A 1 168 ? 6.498 15.907 1.783 1.00 57.66 168 ALA A CA 1
ATOM 1374 C C . ALA A 1 168 ? 6.052 16.002 0.311 1.00 57.66 168 ALA A C 1
ATOM 1376 O O . ALA A 1 168 ? 4.910 15.684 -0.016 1.00 57.66 168 ALA A O 1
ATOM 1377 N N . HIS A 1 169 ? 6.944 16.409 -0.595 1.00 57.38 169 HIS A N 1
ATOM 1378 C CA . HIS A 1 169 ? 6.610 16.608 -2.008 1.00 57.38 169 HIS A CA 1
ATOM 1379 C C . HIS A 1 169 ? 7.596 15.923 -2.965 1.00 57.38 169 HIS A C 1
ATOM 1381 O O . HIS A 1 169 ? 8.790 15.780 -2.684 1.00 57.38 169 HIS A O 1
ATOM 1387 N N . CYS A 1 170 ? 7.081 15.515 -4.131 1.00 53.75 170 CYS A N 1
ATOM 1388 C CA . CYS A 1 170 ? 7.899 15.057 -5.253 1.00 53.75 170 CYS A CA 1
ATOM 1389 C C . CYS A 1 170 ? 8.539 16.274 -5.929 1.00 53.75 170 CYS A C 1
ATOM 1391 O O . CYS A 1 170 ? 7.880 16.972 -6.701 1.00 53.75 170 CYS A O 1
ATOM 1393 N N . SER A 1 171 ? 9.816 16.541 -5.652 1.00 51.50 171 SER A N 1
ATOM 1394 C CA . SER A 1 171 ? 10.553 17.579 -6.375 1.00 51.50 171 SER A CA 1
ATOM 1395 C C . SER A 1 171 ? 11.251 16.983 -7.596 1.00 51.50 171 SER A C 1
ATOM 1397 O O . SER A 1 171 ? 12.181 16.189 -7.475 1.00 51.50 171 SER A O 1
ATOM 1399 N N . ASN A 1 172 ? 10.843 17.424 -8.787 1.00 48.81 172 ASN A N 1
ATOM 1400 C CA . ASN A 1 172 ? 11.603 17.205 -10.023 1.00 48.81 172 ASN A CA 1
ATOM 1401 C C . ASN A 1 172 ? 12.750 18.219 -10.197 1.00 48.81 172 ASN A C 1
ATOM 1403 O O . ASN A 1 172 ? 13.468 18.162 -11.196 1.00 48.81 172 ASN A O 1
ATOM 1407 N N . ILE A 1 173 ? 12.913 19.156 -9.257 1.00 43.19 173 ILE A N 1
ATOM 1408 C CA . ILE A 1 173 ? 13.866 20.259 -9.341 1.00 43.19 173 ILE A CA 1
ATOM 1409 C C . ILE A 1 173 ? 14.984 19.993 -8.333 1.00 43.19 173 ILE A C 1
ATOM 1411 O O . ILE A 1 173 ? 14.764 19.950 -7.120 1.00 43.19 173 ILE A O 1
ATOM 1415 N N . VAL A 1 174 ? 16.197 19.794 -8.852 1.00 44.97 174 VAL A N 1
ATOM 1416 C CA . VAL A 1 174 ? 17.416 19.783 -8.043 1.00 44.97 174 VAL A CA 1
ATOM 1417 C C . VAL A 1 174 ? 17.586 21.190 -7.486 1.00 44.97 174 VAL A C 1
ATOM 1419 O O . VAL A 1 174 ? 17.933 22.111 -8.219 1.00 44.97 174 VAL A O 1
ATOM 1422 N N . VAL A 1 175 ? 17.322 21.356 -6.196 1.00 40.50 175 VAL A N 1
ATOM 1423 C CA . VAL A 1 175 ? 17.922 22.449 -5.435 1.00 40.50 175 VAL A CA 1
ATOM 1424 C C . VAL A 1 175 ? 18.901 21.789 -4.480 1.00 40.50 175 VAL A C 1
ATOM 1426 O O . VAL A 1 175 ? 18.509 21.130 -3.509 1.00 40.50 175 VAL A O 1
ATOM 1429 N N . ASP A 1 176 ? 20.161 21.855 -4.900 1.00 47.66 176 ASP A N 1
ATOM 1430 C CA . ASP A 1 1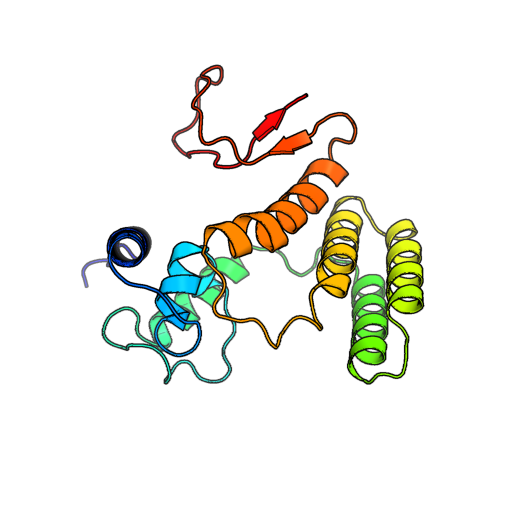76 ? 21.361 21.571 -4.123 1.00 47.66 176 ASP A CA 1
ATOM 1431 C C . ASP A 1 176 ? 21.290 22.306 -2.791 1.00 47.66 176 ASP A C 1
ATOM 1433 O O . ASP A 1 176 ? 21.092 23.509 -2.824 1.00 47.66 176 ASP A O 1
ATOM 1437 N N . GLU A 1 177 ? 21.454 21.581 -1.680 1.00 44.56 177 GLU A N 1
ATOM 1438 C CA . GLU A 1 177 ? 22.198 21.993 -0.469 1.00 44.56 177 GLU A CA 1
ATOM 1439 C C . GLU A 1 177 ? 22.424 20.761 0.439 1.00 44.56 177 GLU A C 1
ATOM 1441 O O . GLU A 1 177 ? 22.202 20.802 1.644 1.00 44.56 177 GLU A O 1
ATOM 1446 N N . ASN A 1 178 ? 22.826 19.607 -0.111 1.00 41.84 178 ASN A N 1
ATOM 1447 C CA . ASN A 1 178 ? 23.342 18.524 0.735 1.00 41.84 178 ASN A CA 1
ATOM 1448 C C . ASN A 1 178 ? 24.485 17.794 0.033 1.00 41.84 178 ASN A C 1
ATOM 1450 O O . ASN A 1 178 ? 24.285 17.082 -0.948 1.00 41.84 178 ASN A O 1
ATOM 1454 N N . HIS A 1 179 ? 25.686 17.973 0.584 1.00 40.28 179 HIS A N 1
ATOM 1455 C CA . HIS A 1 179 ? 26.972 17.485 0.079 1.00 40.28 179 HIS A CA 1
ATOM 1456 C C . HIS A 1 179 ? 27.159 15.954 0.104 1.00 40.28 179 HIS A C 1
ATOM 1458 O O . HIS A 1 179 ? 28.254 15.478 -0.173 1.00 40.28 179 HIS A O 1
ATOM 1464 N N . ASP A 1 180 ? 26.110 15.176 0.371 1.00 47.84 180 ASP A N 1
ATOM 1465 C CA . ASP A 1 180 ? 26.151 13.714 0.394 1.00 47.84 180 ASP A CA 1
ATOM 1466 C C . ASP A 1 180 ? 24.849 13.143 -0.178 1.00 47.84 180 ASP A C 1
ATOM 1468 O O . ASP A 1 180 ? 23.863 12.953 0.534 1.00 47.84 180 ASP A O 1
ATOM 1472 N N . SER A 1 181 ? 24.804 12.853 -1.480 1.00 42.66 181 SER A N 1
ATOM 1473 C CA . SER A 1 181 ? 23.751 11.980 -2.014 1.00 42.66 181 SER A CA 1
ATOM 1474 C C . SER A 1 181 ? 24.141 11.307 -3.333 1.00 42.66 181 SER A C 1
ATOM 1476 O O . SER A 1 181 ? 23.787 11.731 -4.425 1.00 42.66 181 SER A O 1
ATOM 1478 N N . ASN A 1 182 ? 24.773 10.136 -3.222 1.00 44.59 182 ASN A N 1
ATOM 1479 C CA . ASN A 1 182 ? 24.783 9.132 -4.299 1.00 44.59 182 ASN A CA 1
ATOM 1480 C C . ASN A 1 182 ? 23.387 8.514 -4.561 1.00 44.59 182 ASN A C 1
ATOM 1482 O O . ASN A 1 182 ? 23.254 7.643 -5.416 1.00 44.59 182 ASN A O 1
ATOM 1486 N N . ASN A 1 183 ? 22.343 8.955 -3.848 1.00 45.28 183 ASN A N 1
ATOM 1487 C CA . ASN A 1 183 ? 20.957 8.538 -4.033 1.00 45.28 183 ASN A CA 1
ATOM 1488 C C . ASN A 1 183 ? 20.093 9.761 -4.335 1.00 45.28 183 ASN A C 1
ATOM 1490 O O . ASN A 1 183 ? 19.916 10.630 -3.485 1.00 45.28 183 ASN A O 1
ATOM 1494 N N . ARG A 1 184 ? 19.514 9.801 -5.535 1.00 42.53 184 ARG A N 1
ATOM 1495 C CA . ARG A 1 184 ? 18.495 10.783 -5.903 1.00 42.53 184 ARG A CA 1
ATOM 1496 C C . ARG A 1 184 ? 17.289 10.616 -4.970 1.00 42.53 184 ARG A C 1
ATOM 1498 O O . ARG A 1 184 ? 16.589 9.609 -5.042 1.00 42.53 184 ARG A O 1
ATOM 1505 N N . LEU A 1 185 ? 17.067 11.575 -4.074 1.00 49.50 185 LEU A N 1
ATOM 1506 C CA . LEU A 1 185 ? 15.861 11.630 -3.251 1.00 49.50 185 LEU A CA 1
ATOM 1507 C C . LEU A 1 185 ? 14.735 12.213 -4.109 1.00 49.50 185 LEU A C 1
ATOM 1509 O O . LEU A 1 185 ? 14.587 13.426 -4.202 1.00 49.50 185 LEU A O 1
ATOM 1513 N N . ASP A 1 186 ? 13.942 11.342 -4.737 1.00 47.06 186 ASP A N 1
ATOM 1514 C CA . ASP A 1 186 ? 12.737 11.730 -5.496 1.00 47.06 186 ASP A CA 1
ATOM 1515 C C . ASP A 1 186 ? 11.633 12.341 -4.593 1.00 47.06 186 ASP A C 1
ATOM 1517 O O . ASP A 1 186 ? 10.594 12.791 -5.077 1.00 47.06 186 ASP A O 1
ATOM 1521 N N . TYR A 1 187 ? 11.866 12.382 -3.276 1.00 49.84 187 TYR A N 1
ATOM 1522 C CA . TYR A 1 187 ? 10.992 12.961 -2.264 1.00 49.84 187 TYR A CA 1
ATOM 1523 C C . TYR A 1 187 ? 11.801 13.801 -1.272 1.00 49.84 187 TYR A C 1
ATOM 1525 O O . TYR A 1 187 ? 12.728 13.291 -0.636 1.00 49.84 187 TYR A O 1
ATOM 1533 N N . LYS A 1 188 ? 11.432 15.076 -1.113 1.00 54.00 188 LYS A N 1
ATOM 1534 C CA . LYS A 1 188 ? 11.958 15.956 -0.062 1.00 54.00 188 LYS A CA 1
ATOM 1535 C C . LYS A 1 188 ? 10.858 16.260 0.951 1.00 54.00 188 LYS A C 1
ATOM 1537 O O . LYS A 1 188 ? 9.689 16.390 0.600 1.00 54.00 188 LYS A O 1
ATOM 1542 N N . VAL A 1 189 ? 11.263 16.367 2.212 1.00 49.44 189 VAL A N 1
ATOM 1543 C CA . VAL A 1 189 ? 10.438 16.862 3.317 1.00 49.44 189 VAL A CA 1
ATOM 1544 C C . VAL A 1 189 ? 10.967 18.259 3.633 1.00 49.44 189 VAL A C 1
ATOM 1546 O O . VAL A 1 189 ? 11.960 18.396 4.351 1.00 49.44 189 VAL A O 1
ATOM 1549 N N . ASP A 1 190 ? 10.365 19.270 3.017 1.00 52.34 190 ASP A N 1
ATOM 1550 C CA . ASP A 1 190 ? 10.735 20.685 3.164 1.00 52.34 190 ASP A CA 1
ATOM 1551 C C . ASP A 1 190 ? 9.506 21.495 3.609 1.00 52.34 190 ASP A C 1
ATOM 1553 O O . ASP A 1 190 ? 8.412 20.932 3.610 1.00 52.34 190 ASP A O 1
ATOM 1557 N N . ILE A 1 191 ? 9.722 22.740 4.051 1.00 46.66 191 ILE A N 1
ATOM 1558 C CA . ILE A 1 191 ? 8.756 23.645 4.726 1.00 46.66 191 ILE A CA 1
ATOM 1559 C C . ILE A 1 191 ? 7.291 23.403 4.328 1.00 46.66 191 ILE A C 1
ATOM 1561 O O . ILE A 1 191 ? 6.950 23.591 3.139 1.00 46.66 191 ILE A O 1
#